Protein AF-A0A183FX60-F1 (afdb_monomer)

Solvent-accessible surface area (backbone atoms only — not comparable to full-atom values): 11443 Å² total; per-residue (Å²): 132,66,69,71,58,56,60,60,53,58,77,73,68,86,51,56,78,58,48,66,70,43,47,68,58,36,64,64,38,59,78,45,92,48,64,68,57,23,55,54,31,52,56,38,50,57,51,37,50,73,70,35,37,77,66,49,56,82,42,45,62,62,52,53,53,50,50,53,56,47,42,76,79,54,50,67,75,55,69,74,39,46,72,62,58,56,54,49,50,71,80,43,55,76,69,46,30,51,54,52,36,49,48,50,23,56,42,21,62,75,50,37,77,79,48,60,88,50,52,78,72,45,52,70,40,43,71,30,75,90,39,21,65,47,47,50,49,25,52,51,25,23,42,75,70,72,44,31,74,79,49,56,86,47,51,64,59,52,52,55,40,68,74,37,78,81,37,62,91,45,41,72,60,51,50,52,54,52,50,54,32,51,50,51,54,53,50,51,49,55,50,53,56,51,51,55,52,56,68,72,72,112

InterPro domains:
  IPR016024 Armadillo-type fold [SSF48371] (18-127)
  IPR039888 Protein melted-like [PTHR21630] (8-175)

Secondary structure (DSSP, 8-state):
--HHHHHHHHTT---HHHHHHHHHHHHHHTT-S-HHHHHHHHHHHHHHHHHHHHHHHTTHHHHHHHHHHHHHH--HHHHHTHHHHHHHHHH--HHHHHHHHHHHHHHHHH-GGGTGGGGGGGHHHHTSTTTHHHHHHHHHHHHHTT-GGGGGGGHHHHHHHHTSGGGGGGHHHHHHHHHHHHHHHHHHHHHHHHHHHHHH--

pLDDT: mean 82.25, std 13.31, range [44.94, 95.19]

Organism: Heligmosomoides polygyrus (NCBI:txid6339)

Mean predicted aligned error: 9.46 Å

Nearest PDB structures (foldseek):
  5mu7-assembly1_A  TM=3.824E-01  e=7.714E-02  Thermochaetoides thermophila DSM 1495
  8r2d-assembly1_D  TM=5.139E-01  e=1.744E+00  Homo sapiens
  5me3-assembly2_B  TM=3.861E-01  e=1.087E+00  Eremothecium gossypii ATCC 10895
  6zz6-assembly1_D  TM=3.818E-01  e=1.377E+00  Saccharomyces cerevisiae S288C

Sequence (202 aa):
LPLRHITTFLQHYAKRSVMTLTLPVAMKAVGSSNQELVRNTTSYISLAAIHNGKALSHYALQIISYIINVYADNREPFHAHIPQLLSVLRDADCSEKLSLLQLASMIANEKPDLLTPYLAQFDQYLLSPSTCTAVLNIYMSLISQGRAHALAPFHSTLSKACQQPAFNGNLATIYKVGCSVALLFKTASLWLWNIDLDLVSS

Foldseek 3Di:
DDPVVLLVVLVPDLDQVVCLVCVVVLLVQCPDPDPSSVVSSVVSLVSCCVRPVVSSVVCLLSVLVSVLVVCVVPVVVCLVCVVVLLVCLVVDDLSNVLSSLQVLLVCLLPPVVSCLVVLVVCLVQCLDLSRVQSNLSSLVSNLVVVNLCSCLVCLVSLVVLCVDPSCVVCVVSSVVSNVSNVVVVVVVVVVVVVVVVVVVVD

Structure (mmCIF, N/CA/C/O backbone):
data_AF-A0A183FX60-F1
#
_entry.id   AF-A0A183FX60-F1
#
loop_
_atom_site.group_PDB
_atom_site.id
_atom_site.type_symbol
_atom_site.label_atom_id
_atom_site.label_alt_id
_atom_site.label_comp_id
_atom_site.label_asym_id
_atom_site.label_entity_id
_atom_site.label_seq_id
_atom_site.pdbx_PDB_ins_code
_atom_site.Cartn_x
_atom_site.Cartn_y
_atom_site.Cartn_z
_atom_site.occupancy
_atom_site.B_iso_or_equiv
_atom_site.auth_seq_id
_atom_site.auth_comp_id
_atom_site.auth_asym_id
_atom_site.auth_atom_id
_atom_site.pdbx_PDB_model_num
ATOM 1 N N . LEU A 1 1 ? 16.412 15.188 -28.487 1.00 46.22 1 LEU A N 1
ATOM 2 C CA . LEU A 1 1 ? 16.302 13.891 -29.202 1.00 46.22 1 LEU A CA 1
ATOM 3 C C . LEU A 1 1 ? 14.821 13.600 -29.430 1.00 46.22 1 LEU A C 1
ATOM 5 O O . LEU A 1 1 ? 14.073 13.767 -28.471 1.00 46.22 1 LEU A O 1
ATOM 9 N N . PRO A 1 2 ? 14.352 13.277 -30.647 1.00 51.16 2 PRO A N 1
ATOM 10 C CA . PRO A 1 2 ? 12.943 13.438 -30.987 1.00 51.16 2 PRO A CA 1
ATOM 11 C C . PRO A 1 2 ? 12.126 12.290 -30.398 1.00 51.16 2 PRO A C 1
ATOM 13 O O . PRO A 1 2 ? 12.411 11.124 -30.666 1.00 51.16 2 PRO A O 1
ATOM 16 N N . LEU A 1 3 ? 11.088 12.628 -29.633 1.00 51.56 3 LEU A N 1
ATOM 17 C CA . LEU A 1 3 ? 10.163 11.697 -28.975 1.00 51.56 3 LEU A CA 1
ATOM 18 C C . LEU A 1 3 ? 9.615 10.604 -29.914 1.00 51.56 3 LEU A C 1
ATOM 20 O O . LEU A 1 3 ? 9.397 9.488 -29.462 1.00 51.56 3 LEU A O 1
ATOM 24 N N . ARG A 1 4 ? 9.500 10.881 -31.224 1.00 47.50 4 ARG A N 1
ATOM 25 C CA . ARG A 1 4 ? 9.067 9.920 -32.262 1.00 47.50 4 ARG A CA 1
ATOM 26 C C . ARG A 1 4 ? 9.980 8.700 -32.419 1.00 47.50 4 ARG A C 1
ATOM 28 O O . ARG A 1 4 ? 9.493 7.627 -32.773 1.00 47.50 4 ARG A O 1
ATOM 35 N N . HIS A 1 5 ? 11.280 8.837 -32.156 1.00 51.28 5 HIS A N 1
ATOM 36 C CA . HIS A 1 5 ? 12.192 7.692 -32.198 1.00 51.28 5 HIS A CA 1
ATOM 37 C C . HIS A 1 5 ? 12.024 6.789 -30.977 1.00 51.28 5 HIS A C 1
ATOM 39 O O . HIS A 1 5 ? 12.211 5.590 -31.099 1.00 51.28 5 HIS A O 1
ATOM 45 N N . ILE A 1 6 ? 11.622 7.326 -29.819 1.00 55.06 6 ILE A N 1
ATOM 46 C CA . ILE A 1 6 ? 11.395 6.524 -28.607 1.00 55.06 6 ILE A CA 1
ATOM 47 C C . ILE A 1 6 ? 10.148 5.654 -28.795 1.00 55.06 6 ILE A C 1
ATOM 49 O O . ILE A 1 6 ? 10.174 4.465 -28.501 1.00 55.06 6 ILE A O 1
ATOM 53 N N . THR A 1 7 ? 9.081 6.208 -29.369 1.00 51.59 7 THR A N 1
ATOM 54 C CA . THR A 1 7 ? 7.826 5.491 -29.624 1.00 51.59 7 THR A CA 1
ATOM 55 C C . THR A 1 7 ? 7.994 4.310 -30.579 1.00 51.59 7 THR A C 1
ATOM 57 O O . THR A 1 7 ? 7.499 3.219 -30.309 1.00 51.59 7 THR A O 1
ATOM 60 N N . THR A 1 8 ? 8.742 4.510 -31.667 1.00 53.94 8 THR A N 1
ATOM 61 C CA . THR A 1 8 ? 9.063 3.453 -32.642 1.00 53.94 8 THR A CA 1
ATOM 62 C C . THR A 1 8 ? 10.098 2.464 -32.110 1.00 53.94 8 THR A C 1
ATOM 64 O O . THR A 1 8 ? 10.006 1.271 -32.398 1.00 53.94 8 THR A O 1
ATOM 67 N N . PHE A 1 9 ? 11.036 2.922 -31.275 1.00 55.56 9 PHE A N 1
ATOM 68 C CA . PHE A 1 9 ? 11.999 2.058 -30.598 1.00 55.56 9 PHE A CA 1
ATOM 69 C C . PHE A 1 9 ? 11.297 1.056 -29.671 1.00 55.56 9 PHE A C 1
ATOM 71 O O . PHE A 1 9 ? 11.573 -0.135 -29.746 1.00 55.56 9 PHE A O 1
ATOM 78 N N . LEU A 1 10 ? 10.344 1.489 -28.839 1.00 54.19 10 LEU A N 1
ATOM 79 C CA . LEU A 1 10 ? 9.684 0.615 -27.853 1.00 54.19 10 LEU A CA 1
ATOM 80 C C . LEU A 1 10 ? 8.833 -0.510 -28.480 1.00 54.19 10 LEU A C 1
ATOM 82 O O . LEU A 1 10 ? 8.642 -1.544 -27.846 1.00 54.19 10 LEU A O 1
ATOM 86 N N . GLN A 1 11 ? 8.372 -0.353 -29.726 1.00 53.88 11 GLN A N 1
ATOM 87 C CA . GLN A 1 11 ? 7.536 -1.344 -30.420 1.00 53.88 11 GLN A CA 1
ATOM 88 C C . GLN A 1 11 ? 8.308 -2.572 -30.946 1.00 53.88 11 GLN A C 1
ATOM 90 O O . GLN A 1 11 ? 7.677 -3.565 -31.293 1.00 53.88 11 GLN A O 1
ATOM 95 N N . HIS A 1 12 ? 9.648 -2.541 -30.997 1.00 54.12 12 HIS A N 1
ATOM 96 C CA . HIS A 1 12 ? 10.457 -3.559 -31.694 1.00 54.12 12 HIS A CA 1
ATOM 97 C C . HIS A 1 12 ? 11.370 -4.430 -30.806 1.00 54.12 12 HIS A C 1
ATOM 99 O O . HIS A 1 12 ? 12.179 -5.192 -31.337 1.00 54.12 12 HIS A O 1
ATOM 105 N N . TYR A 1 13 ? 11.267 -4.390 -29.470 1.00 56.00 13 TYR A N 1
ATOM 106 C CA . TYR A 1 13 ? 12.224 -5.109 -28.611 1.00 56.00 13 TYR A CA 1
ATOM 107 C C . TYR A 1 13 ? 11.607 -6.168 -27.701 1.00 56.00 13 TYR A C 1
ATOM 109 O O . TYR A 1 13 ? 11.159 -5.870 -26.603 1.00 56.00 13 TYR A O 1
ATOM 117 N N . ALA A 1 14 ? 11.753 -7.433 -28.109 1.00 59.94 14 ALA A N 1
ATOM 118 C CA . ALA A 1 14 ? 11.684 -8.609 -27.231 1.00 59.94 14 ALA A CA 1
ATOM 119 C C . ALA A 1 14 ? 13.065 -9.008 -26.650 1.00 59.94 14 ALA A C 1
ATOM 121 O O . ALA A 1 14 ? 13.173 -9.921 -25.831 1.00 59.94 14 ALA A O 1
ATOM 122 N N . LYS A 1 15 ? 14.161 -8.345 -27.066 1.00 69.62 15 LYS A N 1
ATOM 123 C CA . LYS A 1 15 ? 15.525 -8.716 -26.653 1.00 69.62 15 LYS A CA 1
ATOM 124 C C . LYS A 1 15 ? 15.869 -8.145 -25.273 1.00 69.62 15 LYS A C 1
ATOM 126 O O . LYS A 1 15 ? 16.014 -6.933 -25.107 1.00 69.62 15 LYS A O 1
ATOM 131 N N . ARG A 1 16 ? 16.100 -9.038 -24.304 1.00 71.81 16 ARG A N 1
ATOM 132 C CA . ARG A 1 16 ? 16.392 -8.720 -22.892 1.00 71.81 16 ARG A CA 1
ATOM 133 C C . ARG A 1 16 ? 17.499 -7.674 -22.694 1.00 71.81 16 ARG A C 1
ATOM 135 O O . ARG A 1 16 ? 17.339 -6.774 -21.879 1.00 71.81 16 ARG A O 1
ATOM 142 N N . SER A 1 17 ? 18.594 -7.761 -23.454 1.00 73.00 17 SER A N 1
ATOM 143 C CA . SER A 1 17 ? 19.731 -6.832 -23.345 1.00 73.00 17 SER A CA 1
ATOM 144 C C . SER A 1 17 ? 19.362 -5.388 -23.683 1.00 73.00 17 SER A C 1
ATOM 146 O O . SER A 1 17 ? 19.884 -4.460 -23.075 1.00 73.00 17 SER A O 1
ATOM 148 N N . VAL A 1 18 ? 18.452 -5.198 -24.642 1.00 76.12 18 VAL A N 1
ATOM 149 C CA . VAL A 1 18 ? 17.981 -3.865 -25.024 1.00 76.12 18 VAL A CA 1
ATOM 150 C C . VAL A 1 18 ? 17.022 -3.336 -23.970 1.00 76.12 18 VAL A C 1
ATOM 152 O O . VAL A 1 18 ? 17.140 -2.181 -23.577 1.00 76.12 18 VAL A O 1
ATOM 155 N N . MET A 1 19 ? 16.156 -4.202 -23.429 1.00 80.56 19 MET A N 1
ATOM 156 C CA . MET A 1 19 ? 15.224 -3.799 -22.378 1.00 80.56 19 MET A CA 1
ATOM 157 C C . MET A 1 19 ? 15.910 -3.224 -21.144 1.00 80.56 19 MET A C 1
ATOM 159 O O . MET A 1 19 ? 15.454 -2.221 -20.604 1.00 80.56 19 MET A O 1
ATOM 163 N N . THR A 1 20 ? 17.030 -3.810 -20.724 1.00 78.81 20 THR A N 1
ATOM 164 C CA . THR A 1 20 ? 17.803 -3.298 -19.586 1.00 78.81 20 THR A CA 1
ATOM 165 C C . THR A 1 20 ? 18.266 -1.850 -19.793 1.00 78.81 20 THR A C 1
ATOM 167 O O . THR A 1 20 ? 18.289 -1.080 -18.839 1.00 78.81 20 THR A O 1
ATOM 170 N N . LEU A 1 21 ? 18.595 -1.453 -21.027 1.00 79.81 21 LEU A N 1
ATOM 171 C CA . LEU A 1 21 ? 19.061 -0.095 -21.333 1.00 79.81 21 LEU A CA 1
ATOM 172 C C . LEU A 1 21 ? 17.916 0.916 -21.429 1.00 79.81 21 LEU A C 1
ATOM 174 O O . LEU A 1 21 ? 18.110 2.098 -21.147 1.00 79.81 21 LEU A O 1
ATOM 178 N N . THR A 1 22 ? 16.725 0.473 -21.830 1.00 82.75 22 THR A N 1
ATOM 179 C CA . THR A 1 22 ? 15.603 1.372 -22.130 1.00 82.75 22 THR A CA 1
ATOM 180 C C . THR A 1 22 ? 14.549 1.456 -21.041 1.00 82.75 22 THR A C 1
ATOM 182 O O . THR A 1 22 ? 13.821 2.446 -20.995 1.00 82.75 22 THR A O 1
ATOM 185 N N . LEU A 1 23 ? 14.521 0.506 -20.103 1.00 85.69 23 LEU A N 1
ATOM 186 C CA . LEU A 1 23 ? 13.701 0.573 -18.891 1.00 85.69 23 LEU A CA 1
ATOM 187 C C . LEU A 1 23 ? 13.863 1.882 -18.095 1.00 85.69 23 LEU A C 1
ATOM 189 O O . LEU A 1 23 ? 12.839 2.482 -17.782 1.00 85.69 23 LEU A O 1
ATOM 193 N N . PRO A 1 24 ? 15.076 2.409 -17.826 1.00 84.12 24 PRO A N 1
ATOM 194 C CA . PRO A 1 24 ? 15.211 3.680 -17.110 1.00 84.12 24 PRO A CA 1
ATOM 195 C C . PRO A 1 24 ? 14.525 4.856 -17.822 1.00 84.12 24 PRO A C 1
ATOM 197 O O . PRO A 1 24 ? 13.981 5.748 -17.173 1.00 84.12 24 PRO A O 1
ATOM 200 N N . VAL A 1 25 ? 14.562 4.876 -19.160 1.00 84.75 25 VAL A N 1
ATOM 201 C CA . VAL A 1 25 ? 13.935 5.931 -19.971 1.00 84.75 25 VAL A CA 1
ATOM 202 C C . VAL A 1 25 ? 12.420 5.766 -19.971 1.00 84.75 25 VAL A C 1
ATOM 204 O O . VAL A 1 25 ? 11.706 6.745 -19.764 1.00 84.75 25 VAL A O 1
ATOM 207 N N . ALA A 1 26 ? 11.940 4.531 -20.138 1.00 85.31 26 ALA A N 1
ATOM 208 C CA . ALA A 1 26 ? 10.526 4.201 -20.036 1.00 85.31 26 ALA A CA 1
ATOM 209 C C . ALA A 1 26 ? 9.970 4.627 -18.668 1.00 85.31 26 ALA A C 1
ATOM 211 O O . ALA A 1 26 ? 9.016 5.390 -18.612 1.00 85.31 26 ALA A O 1
ATOM 212 N N . MET A 1 27 ? 10.623 4.263 -17.563 1.00 87.75 27 MET A N 1
ATOM 213 C CA . MET A 1 27 ? 10.157 4.618 -16.217 1.00 87.75 27 MET A CA 1
ATOM 214 C C . MET A 1 27 ? 10.077 6.132 -15.973 1.00 87.75 27 MET A C 1
ATOM 216 O O . MET A 1 27 ? 9.151 6.587 -15.309 1.00 87.75 27 MET A O 1
ATOM 220 N N . LYS A 1 28 ? 10.966 6.936 -16.572 1.00 84.19 28 LYS A N 1
ATOM 221 C CA . LYS A 1 28 ? 10.861 8.409 -16.535 1.00 84.19 28 LYS A CA 1
ATOM 222 C C . LYS A 1 28 ? 9.688 8.951 -17.357 1.00 84.19 28 LYS A C 1
ATOM 224 O O . LYS A 1 28 ? 9.147 10.002 -17.030 1.00 84.19 28 LYS A O 1
ATOM 229 N N . ALA A 1 29 ? 9.308 8.261 -18.430 1.00 84.31 29 ALA A N 1
ATOM 230 C CA . ALA A 1 29 ? 8.243 8.681 -19.335 1.00 84.31 29 ALA A CA 1
ATOM 231 C C . ALA A 1 29 ? 6.829 8.367 -18.810 1.00 84.31 29 ALA A C 1
ATOM 233 O O . ALA A 1 29 ? 5.868 8.980 -19.270 1.00 84.31 29 ALA A O 1
ATOM 234 N N . VAL A 1 30 ? 6.701 7.467 -17.827 1.00 81.88 30 VAL A N 1
ATOM 235 C CA . VAL A 1 30 ? 5.423 7.065 -17.209 1.00 81.88 30 VAL A CA 1
ATOM 236 C C . VAL A 1 30 ? 4.664 8.248 -16.582 1.00 81.88 30 VAL A C 1
ATOM 238 O O . VAL A 1 30 ? 3.440 8.271 -16.616 1.00 81.88 30 VAL A O 1
ATOM 241 N N . GLY A 1 31 ? 5.374 9.259 -16.069 1.00 75.81 31 GLY A N 1
ATOM 242 C CA . GLY A 1 31 ? 4.786 10.485 -15.509 1.00 75.81 31 GLY A CA 1
ATOM 243 C C . GLY A 1 31 ? 4.686 11.661 -16.489 1.00 75.81 31 GLY A C 1
ATOM 244 O O . GLY A 1 31 ? 4.554 12.804 -16.057 1.00 75.81 31 GLY A O 1
ATOM 245 N N . SER A 1 32 ? 4.833 11.430 -17.797 1.00 80.50 32 SER A N 1
ATOM 246 C CA . SER A 1 32 ? 4.766 12.501 -18.796 1.00 80.50 32 SER A CA 1
ATOM 247 C C . SER A 1 32 ? 3.333 13.006 -18.994 1.00 80.50 32 SER A C 1
ATOM 249 O O . SER A 1 32 ? 2.383 12.233 -18.958 1.00 80.50 32 SER A O 1
ATOM 251 N N . SER A 1 33 ? 3.171 14.294 -19.310 1.00 79.44 33 SER A N 1
ATOM 252 C CA . SER A 1 33 ? 1.879 14.854 -19.736 1.00 79.44 33 SER A CA 1
ATOM 253 C C . SER A 1 33 ? 1.437 14.375 -21.128 1.00 79.44 33 SER A C 1
ATOM 255 O O . SER A 1 33 ? 0.288 14.581 -21.521 1.00 79.44 33 SER A O 1
ATOM 257 N N . ASN A 1 34 ? 2.327 13.732 -21.892 1.00 84.69 34 ASN A N 1
ATOM 258 C CA . ASN A 1 34 ? 2.009 13.200 -23.211 1.00 84.69 34 ASN A CA 1
ATOM 259 C C . ASN A 1 34 ? 1.345 11.816 -23.106 1.00 84.69 34 ASN A C 1
ATOM 261 O O . ASN A 1 34 ? 2.016 10.805 -22.902 1.00 84.69 34 ASN A O 1
ATOM 265 N N . GLN A 1 35 ? 0.030 11.775 -23.327 1.00 82.38 35 GLN A N 1
ATOM 266 C CA . GLN A 1 35 ? -0.793 10.563 -23.233 1.00 82.38 35 GLN A CA 1
ATOM 267 C C . GLN A 1 35 ? -0.368 9.444 -24.196 1.00 82.38 35 GLN A C 1
ATOM 269 O O . GLN A 1 35 ? -0.394 8.268 -23.832 1.00 82.38 35 GLN A O 1
ATOM 274 N N . GLU A 1 36 ? 0.072 9.777 -25.414 1.00 81.75 36 GLU A N 1
ATOM 275 C CA . GLU A 1 36 ? 0.560 8.775 -26.367 1.00 81.75 36 GLU A CA 1
ATOM 276 C C . GLU A 1 36 ? 1.876 8.157 -25.880 1.00 81.75 36 GLU A C 1
ATOM 278 O O . GLU A 1 36 ? 2.062 6.939 -25.941 1.00 81.75 36 GLU A O 1
ATOM 283 N N . LEU A 1 37 ? 2.783 8.982 -25.352 1.00 83.62 37 LEU A N 1
ATOM 284 C CA . LEU A 1 37 ? 4.034 8.505 -24.772 1.00 83.62 37 LEU A CA 1
ATOM 285 C C . LEU A 1 37 ? 3.771 7.611 -23.558 1.00 83.62 37 LEU A C 1
ATOM 287 O O . LEU A 1 37 ? 4.360 6.533 -23.479 1.00 83.62 37 LEU A O 1
ATOM 291 N N . VAL A 1 38 ? 2.874 8.019 -22.658 1.00 85.06 38 VAL A N 1
ATOM 292 C CA . VAL A 1 38 ? 2.475 7.219 -21.492 1.00 85.06 38 VAL A CA 1
ATOM 293 C C . VAL A 1 38 ? 1.904 5.878 -21.946 1.00 85.06 38 VAL A C 1
ATOM 295 O O . VAL A 1 38 ? 2.403 4.847 -21.511 1.00 85.06 38 VAL A O 1
ATOM 298 N N . ARG A 1 39 ? 0.958 5.855 -22.895 1.00 84.50 39 ARG A N 1
ATOM 299 C CA . ARG A 1 39 ? 0.353 4.613 -23.414 1.00 84.50 39 ARG A CA 1
ATOM 300 C C . ARG A 1 39 ? 1.377 3.648 -24.020 1.00 84.50 39 ARG A C 1
ATOM 302 O O . ARG A 1 39 ? 1.317 2.439 -23.795 1.00 84.50 39 ARG A O 1
ATOM 309 N N . ASN A 1 40 ? 2.317 4.163 -24.808 1.00 85.25 40 ASN A N 1
ATOM 310 C CA . ASN A 1 40 ? 3.357 3.331 -25.418 1.00 85.25 40 ASN A CA 1
ATOM 311 C C . ASN A 1 40 ? 4.362 2.831 -24.373 1.00 85.25 40 ASN A C 1
ATOM 313 O O . ASN A 1 40 ? 4.822 1.693 -24.436 1.00 85.25 40 ASN A O 1
ATOM 317 N N . THR A 1 41 ? 4.653 3.661 -23.376 1.00 87.62 41 THR A N 1
ATOM 318 C CA . THR A 1 41 ? 5.527 3.321 -22.253 1.00 87.62 41 THR A CA 1
ATOM 319 C C . THR A 1 41 ? 4.906 2.254 -21.356 1.00 87.62 41 THR A C 1
ATOM 321 O O . THR A 1 41 ? 5.585 1.291 -21.012 1.00 87.62 41 THR A O 1
ATOM 324 N N . THR A 1 42 ? 3.623 2.365 -21.009 1.00 87.69 42 THR A N 1
ATOM 325 C CA . THR A 1 42 ? 2.925 1.358 -20.196 1.00 87.69 42 THR A CA 1
ATOM 326 C C . THR A 1 42 ? 2.837 0.025 -20.932 1.00 87.69 42 THR A C 1
ATOM 328 O O . THR A 1 42 ? 3.161 -1.004 -20.346 1.00 87.69 42 THR A O 1
ATOM 331 N N . SER A 1 43 ? 2.542 0.039 -22.238 1.00 87.62 43 SER A N 1
ATOM 332 C CA . SER A 1 43 ? 2.567 -1.165 -23.089 1.00 87.62 43 SER A CA 1
ATOM 333 C C . SER A 1 43 ? 3.945 -1.836 -23.092 1.00 87.62 43 SER A C 1
ATOM 335 O O . SER A 1 43 ? 4.066 -3.057 -22.985 1.00 87.62 43 SER A O 1
ATOM 337 N N . TYR A 1 44 ? 5.006 -1.031 -23.166 1.00 87.62 44 TYR A N 1
ATOM 338 C CA . TYR A 1 44 ? 6.375 -1.521 -23.106 1.00 87.62 44 TYR A CA 1
ATOM 339 C C . TYR A 1 44 ? 6.747 -2.095 -21.733 1.00 87.62 44 TYR A C 1
ATOM 341 O O . TYR A 1 44 ? 7.399 -3.135 -21.657 1.00 87.62 44 TYR A O 1
ATOM 349 N N . ILE A 1 45 ? 6.316 -1.455 -20.645 1.00 89.12 45 ILE A N 1
ATOM 350 C CA . ILE A 1 45 ? 6.512 -1.960 -19.281 1.00 89.12 45 ILE A CA 1
ATOM 351 C C . ILE A 1 45 ? 5.810 -3.308 -19.104 1.00 89.12 45 ILE A C 1
ATOM 353 O O . ILE A 1 45 ? 6.414 -4.231 -18.559 1.00 89.12 45 ILE A O 1
ATOM 357 N N . SER A 1 46 ? 4.588 -3.465 -19.622 1.00 89.00 46 SER A N 1
ATOM 358 C CA . SER A 1 46 ? 3.884 -4.752 -19.628 1.00 89.00 46 SER A CA 1
ATOM 359 C C . SER A 1 46 ? 4.681 -5.833 -20.367 1.00 89.00 46 SER A C 1
ATOM 361 O O . SER A 1 46 ? 4.808 -6.950 -19.870 1.00 89.00 46 SER A O 1
ATOM 363 N N . LEU A 1 47 ? 5.296 -5.504 -21.507 1.00 88.06 47 LEU A N 1
ATOM 364 C CA . LEU A 1 47 ? 6.168 -6.433 -22.234 1.00 88.06 47 LEU A CA 1
ATOM 365 C C . LEU A 1 47 ? 7.455 -6.758 -21.451 1.00 88.06 47 LEU A C 1
ATOM 367 O O . LEU A 1 47 ? 7.897 -7.911 -21.408 1.00 88.06 47 LEU A O 1
ATOM 371 N N . ALA A 1 48 ? 8.052 -5.760 -20.796 1.00 87.81 48 ALA A N 1
ATOM 372 C CA . ALA A 1 48 ? 9.235 -5.939 -19.961 1.00 87.81 48 ALA A CA 1
ATOM 373 C C . ALA A 1 48 ? 8.950 -6.816 -18.735 1.00 87.81 48 ALA A C 1
ATOM 375 O O . ALA A 1 48 ? 9.813 -7.606 -18.354 1.00 87.81 48 ALA A O 1
ATOM 376 N N . ALA A 1 49 ? 7.746 -6.745 -18.162 1.00 89.12 49 ALA A N 1
ATOM 377 C CA . ALA A 1 49 ? 7.325 -7.616 -17.067 1.00 89.12 49 ALA A CA 1
ATOM 378 C C . ALA A 1 49 ? 7.365 -9.101 -17.470 1.00 89.12 49 ALA A C 1
ATOM 380 O O . ALA A 1 49 ? 7.789 -9.939 -16.677 1.00 89.12 49 ALA A O 1
ATOM 381 N N . ILE A 1 50 ? 7.017 -9.413 -18.724 1.00 87.12 50 ILE A N 1
ATOM 382 C CA . ILE A 1 50 ? 7.008 -10.781 -19.265 1.00 87.12 50 ILE A CA 1
ATOM 383 C C . ILE A 1 50 ? 8.432 -11.273 -19.571 1.00 87.12 50 ILE A C 1
ATOM 385 O O . ILE A 1 50 ? 8.816 -12.373 -19.180 1.00 87.12 50 ILE A O 1
ATOM 389 N N . HIS A 1 51 ? 9.247 -10.473 -20.265 1.00 86.56 51 HIS A N 1
ATOM 390 C CA . HIS A 1 51 ? 10.541 -10.942 -20.791 1.00 86.56 51 HIS A CA 1
ATOM 391 C C . HIS A 1 51 ? 11.753 -10.634 -19.894 1.00 86.56 51 HIS A C 1
ATOM 393 O O . HIS A 1 51 ? 12.799 -11.298 -19.990 1.00 86.56 51 HIS A O 1
ATOM 399 N N . ASN A 1 52 ? 11.642 -9.625 -19.026 1.00 86.75 52 ASN A N 1
ATOM 400 C CA . ASN A 1 52 ? 12.727 -9.127 -18.182 1.00 86.75 52 ASN A CA 1
ATOM 401 C C . ASN A 1 52 ? 12.236 -8.603 -16.816 1.00 86.75 52 ASN A C 1
ATOM 403 O O . ASN A 1 52 ? 12.705 -7.569 -16.336 1.00 86.75 52 ASN A O 1
ATOM 407 N N . GLY A 1 53 ? 11.326 -9.339 -16.167 1.00 85.75 53 GLY A N 1
ATOM 408 C CA . GLY A 1 53 ? 10.758 -8.960 -14.867 1.00 85.75 53 GLY A CA 1
ATOM 409 C C . GLY A 1 53 ? 11.808 -8.665 -13.786 1.00 85.75 53 GLY A C 1
ATOM 410 O O . GLY A 1 53 ? 11.627 -7.747 -12.996 1.00 85.75 53 GLY A O 1
ATOM 411 N N . LYS A 1 54 ? 12.964 -9.348 -13.812 1.00 88.62 54 LYS A N 1
ATOM 412 C CA . LYS A 1 54 ? 14.085 -9.071 -12.894 1.00 88.62 54 LYS A CA 1
ATOM 413 C C . LYS A 1 54 ? 14.676 -7.670 -13.072 1.00 88.62 54 LYS A C 1
ATOM 415 O O . LYS A 1 54 ? 15.073 -7.048 -12.099 1.00 88.62 54 LYS A O 1
ATOM 420 N N . ALA A 1 55 ? 14.793 -7.162 -14.298 1.00 88.69 55 ALA A N 1
ATOM 421 C CA . ALA A 1 55 ? 15.243 -5.784 -14.488 1.00 88.69 55 ALA A CA 1
ATOM 422 C C . ALA A 1 55 ? 14.153 -4.804 -14.040 1.00 88.69 55 ALA A C 1
ATOM 424 O O . ALA A 1 55 ? 14.459 -3.828 -13.359 1.00 88.69 55 ALA A O 1
ATOM 425 N N . LEU A 1 56 ? 12.890 -5.108 -14.357 1.00 89.31 56 LEU A N 1
ATOM 426 C CA . LEU A 1 56 ? 11.747 -4.279 -13.988 1.00 89.31 56 LEU A CA 1
ATOM 427 C C . LEU A 1 56 ? 11.554 -4.166 -12.467 1.00 89.31 56 LEU A C 1
ATOM 429 O O . LEU A 1 56 ? 11.180 -3.097 -11.995 1.00 89.31 56 LEU A O 1
ATOM 433 N N . SER A 1 57 ? 11.864 -5.210 -11.692 1.00 89.38 57 SER A N 1
ATOM 434 C CA . SER A 1 57 ? 11.699 -5.200 -10.231 1.00 89.38 57 SER A CA 1
ATOM 435 C C . SER A 1 57 ? 12.536 -4.125 -9.532 1.00 89.38 57 SER A C 1
ATOM 437 O O . SER A 1 57 ? 12.118 -3.612 -8.504 1.00 89.38 57 SER A O 1
ATOM 439 N N . HIS A 1 58 ? 13.657 -3.684 -10.116 1.00 91.25 58 HIS A N 1
ATOM 440 C CA . HIS A 1 58 ? 14.439 -2.551 -9.589 1.00 91.25 58 HIS A CA 1
ATOM 441 C C . HIS A 1 58 ? 13.662 -1.221 -9.616 1.00 91.25 58 HIS A C 1
ATOM 443 O O . HIS A 1 58 ? 14.068 -0.247 -8.986 1.00 91.25 58 HIS A O 1
ATOM 449 N N . TYR A 1 59 ? 12.553 -1.172 -10.355 1.00 91.62 59 TYR A N 1
ATOM 450 C CA . TYR A 1 59 ? 11.675 -0.017 -10.500 1.00 91.62 59 TYR A CA 1
ATOM 451 C C . TYR A 1 59 ? 10.324 -0.206 -9.799 1.00 91.62 59 TYR A C 1
ATOM 453 O O . TYR A 1 59 ? 9.433 0.622 -9.987 1.00 91.62 59 TYR A O 1
ATOM 461 N N . ALA A 1 60 ? 10.156 -1.250 -8.982 1.00 90.31 60 ALA A N 1
ATOM 462 C CA . ALA A 1 60 ? 8.891 -1.577 -8.324 1.00 90.31 60 ALA A CA 1
ATOM 463 C C . ALA A 1 60 ? 8.303 -0.399 -7.530 1.00 90.31 60 ALA A C 1
ATOM 465 O O . ALA A 1 60 ? 7.143 -0.052 -7.736 1.00 90.31 60 ALA A O 1
ATOM 466 N N . LEU A 1 61 ? 9.107 0.313 -6.733 1.00 89.81 61 LEU A N 1
ATOM 467 C CA . LEU A 1 61 ? 8.647 1.514 -6.019 1.00 89.81 61 LEU A CA 1
ATOM 468 C C . LEU A 1 61 ? 8.136 2.622 -6.947 1.00 89.81 61 LEU A C 1
ATOM 470 O O . LEU A 1 61 ? 7.121 3.250 -6.656 1.00 89.81 61 LEU A O 1
ATOM 474 N N . GLN A 1 62 ? 8.807 2.855 -8.078 1.00 90.44 62 GLN A N 1
ATOM 475 C CA . GLN A 1 62 ? 8.359 3.847 -9.061 1.00 90.44 62 GLN A CA 1
ATOM 476 C C . GLN A 1 62 ? 7.036 3.422 -9.709 1.00 90.44 62 GLN A C 1
ATOM 478 O O . GLN A 1 62 ? 6.164 4.259 -9.928 1.00 90.44 62 GLN A O 1
ATOM 483 N N . ILE A 1 63 ? 6.861 2.123 -9.965 1.00 90.69 63 ILE A N 1
ATOM 484 C CA . ILE A 1 63 ? 5.612 1.560 -10.489 1.00 90.69 63 ILE A CA 1
ATOM 485 C C . ILE A 1 63 ? 4.482 1.714 -9.464 1.00 90.69 63 ILE A C 1
ATOM 487 O O . ILE A 1 63 ? 3.408 2.188 -9.824 1.00 90.69 63 ILE A O 1
ATOM 491 N N . ILE A 1 64 ? 4.715 1.374 -8.193 1.00 90.75 64 ILE A N 1
ATOM 492 C 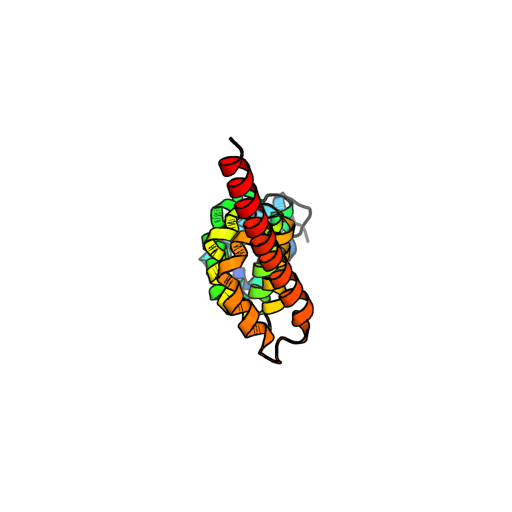CA . ILE A 1 64 ? 3.709 1.511 -7.127 1.00 90.75 64 ILE A CA 1
ATOM 493 C C . ILE A 1 64 ? 3.336 2.986 -6.927 1.00 90.75 64 ILE A C 1
ATOM 495 O O . ILE A 1 64 ? 2.157 3.309 -6.820 1.00 90.75 64 ILE A O 1
ATOM 499 N N . SER A 1 65 ? 4.313 3.896 -6.944 1.00 88.94 65 SER A N 1
ATOM 500 C CA . SER A 1 65 ? 4.054 5.338 -6.864 1.00 88.94 65 SER A CA 1
ATOM 501 C C . SER A 1 65 ? 3.221 5.840 -8.047 1.00 88.94 65 SER A C 1
ATOM 503 O O . SER A 1 65 ? 2.281 6.610 -7.854 1.00 88.94 65 SER A O 1
ATOM 505 N N . TYR A 1 66 ? 3.501 5.364 -9.262 1.00 88.38 66 TYR A N 1
ATOM 506 C CA . TYR A 1 66 ? 2.665 5.674 -10.419 1.00 88.38 66 TYR A CA 1
ATOM 507 C C . TYR A 1 66 ? 1.240 5.131 -10.265 1.00 88.38 66 TYR A C 1
ATOM 509 O O . TYR A 1 66 ? 0.286 5.858 -10.523 1.00 88.38 66 TYR A O 1
ATOM 517 N N . ILE A 1 67 ? 1.085 3.893 -9.790 1.00 88.88 67 ILE A N 1
ATOM 518 C CA . ILE A 1 67 ? -0.222 3.288 -9.503 1.00 88.88 67 ILE A CA 1
ATOM 519 C C . ILE A 1 67 ? -1.017 4.138 -8.503 1.00 88.88 67 ILE A C 1
ATOM 521 O O . ILE A 1 67 ? -2.198 4.388 -8.725 1.00 88.88 67 ILE A O 1
ATOM 525 N N . ILE A 1 68 ? -0.375 4.617 -7.435 1.00 89.56 68 ILE A N 1
ATOM 526 C CA . ILE A 1 68 ? -0.983 5.512 -6.439 1.00 89.56 68 ILE A CA 1
ATOM 527 C C . ILE A 1 68 ? -1.499 6.801 -7.090 1.00 89.56 68 ILE A C 1
ATOM 529 O O . ILE A 1 68 ? -2.605 7.234 -6.776 1.00 89.56 68 ILE A O 1
ATOM 533 N N . ASN A 1 69 ? -0.742 7.387 -8.020 1.00 87.31 69 ASN A N 1
ATOM 534 C CA . ASN A 1 69 ? -1.180 8.582 -8.745 1.00 87.31 69 ASN A CA 1
ATOM 535 C C . ASN A 1 69 ? -2.371 8.279 -9.664 1.00 87.31 69 ASN A C 1
ATO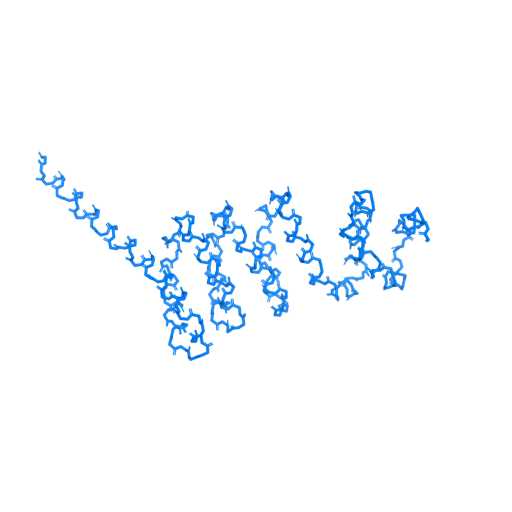M 537 O O . ASN A 1 69 ? -3.357 9.007 -9.643 1.00 87.31 69 ASN A O 1
ATOM 541 N N . VAL A 1 70 ? -2.322 7.176 -10.417 1.00 87.94 70 VAL A N 1
ATOM 542 C CA . VAL A 1 70 ? -3.413 6.773 -11.325 1.00 87.94 70 VAL A CA 1
ATOM 543 C C . VAL A 1 70 ? -4.685 6.398 -10.559 1.00 87.94 70 VAL A C 1
ATOM 545 O O . VAL A 1 70 ? -5.784 6.613 -11.064 1.00 87.94 70 VAL A O 1
ATOM 548 N N . TYR A 1 71 ? -4.567 5.896 -9.326 1.00 89.88 71 TYR A N 1
ATOM 549 C CA . TYR A 1 71 ? -5.719 5.643 -8.460 1.00 89.88 71 TYR A CA 1
ATOM 550 C C . TYR A 1 71 ? -6.543 6.914 -8.202 1.00 89.88 71 TYR A C 1
ATOM 552 O O . TYR A 1 71 ? -7.763 6.831 -8.068 1.00 89.88 71 TYR A O 1
ATOM 560 N N . ALA A 1 72 ? -5.915 8.094 -8.157 1.00 85.88 72 ALA A N 1
ATOM 561 C CA . ALA A 1 72 ? -6.644 9.351 -7.998 1.00 85.88 72 ALA A CA 1
ATOM 562 C C . ALA A 1 72 ? -7.568 9.642 -9.195 1.00 85.88 72 ALA A C 1
ATOM 564 O O . ALA A 1 72 ? -8.668 10.156 -8.984 1.00 85.88 72 ALA A O 1
ATOM 565 N N . ASP A 1 73 ? -7.148 9.250 -10.403 1.00 86.75 73 ASP A N 1
ATOM 566 C CA . ASP A 1 73 ? -7.849 9.511 -11.664 1.00 86.75 73 ASP A CA 1
ATOM 567 C C . ASP A 1 73 ? -8.886 8.433 -12.015 1.00 86.75 73 ASP A C 1
ATOM 569 O O . ASP A 1 73 ? -9.959 8.744 -12.530 1.00 86.75 73 ASP A O 1
ATOM 573 N N . ASN A 1 74 ? -8.588 7.155 -11.755 1.00 88.31 74 ASN A N 1
ATOM 574 C CA . ASN A 1 74 ? -9.502 6.046 -12.031 1.00 88.31 74 ASN A CA 1
ATOM 575 C C . ASN A 1 74 ? -9.387 4.938 -10.977 1.00 88.31 74 ASN A C 1
ATOM 577 O O . ASN A 1 74 ? -8.378 4.245 -10.896 1.00 88.31 74 ASN A O 1
ATOM 581 N N . ARG A 1 75 ? -10.452 4.724 -10.203 1.00 90.94 75 ARG A N 1
ATOM 582 C CA . ARG A 1 75 ? -10.443 3.857 -9.011 1.00 90.94 75 ARG A CA 1
ATOM 583 C C . ARG A 1 75 ? -10.960 2.442 -9.276 1.00 90.94 75 ARG A C 1
ATOM 585 O O . ARG A 1 75 ? -10.518 1.494 -8.626 1.00 90.94 75 ARG A O 1
ATOM 592 N N . GLU A 1 76 ? -11.864 2.282 -10.241 1.00 91.38 76 GLU A N 1
ATOM 593 C CA . GLU A 1 76 ? -12.608 1.035 -10.482 1.00 91.38 76 GLU A CA 1
ATOM 594 C C . GLU A 1 76 ? -11.714 -0.181 -10.784 1.00 91.38 76 GLU A C 1
ATOM 596 O O . GLU A 1 76 ? -11.947 -1.241 -10.190 1.00 91.38 76 GLU A O 1
ATOM 601 N N . PRO A 1 77 ? -10.652 -0.075 -11.614 1.00 88.94 77 PRO A N 1
ATOM 602 C CA . PRO A 1 77 ? -9.780 -1.213 -11.890 1.00 88.94 77 PRO A CA 1
ATOM 603 C C . PRO A 1 77 ? -9.085 -1.735 -10.632 1.00 88.94 77 PRO A C 1
ATOM 605 O O . PRO A 1 77 ? -8.889 -2.940 -10.488 1.00 88.94 77 PRO A O 1
ATOM 608 N N . PHE A 1 78 ? -8.743 -0.845 -9.700 1.00 90.81 78 PHE A N 1
ATOM 609 C CA . PHE A 1 78 ? -8.081 -1.204 -8.448 1.00 90.81 78 PHE A CA 1
ATOM 610 C C . PHE A 1 78 ? -9.055 -1.865 -7.475 1.00 90.81 78 PHE A C 1
ATOM 612 O O . PHE A 1 78 ? -8.718 -2.866 -6.845 1.00 90.81 78 PHE A O 1
ATOM 619 N N . HIS A 1 79 ? -10.286 -1.354 -7.403 1.00 92.69 79 HIS A N 1
ATOM 620 C CA . HIS A 1 79 ? -11.357 -1.928 -6.583 1.00 92.69 79 HIS A CA 1
ATOM 621 C C . HIS A 1 79 ? -11.719 -3.355 -7.008 1.00 92.69 79 HIS A C 1
ATOM 623 O O . HIS A 1 79 ? -12.002 -4.190 -6.153 1.00 92.69 79 HIS A O 1
ATOM 629 N N . ALA A 1 80 ? -11.660 -3.659 -8.305 1.00 92.31 80 ALA A N 1
ATOM 630 C CA . ALA A 1 80 ? -11.914 -5.003 -8.823 1.00 92.31 80 ALA A CA 1
ATOM 631 C C . ALA A 1 80 ? -10.796 -6.019 -8.504 1.00 92.31 80 ALA A C 1
ATOM 633 O O . ALA A 1 80 ? -11.044 -7.223 -8.525 1.00 92.31 80 ALA A O 1
ATOM 634 N N . HIS A 1 81 ? -9.579 -5.555 -8.191 1.00 91.25 81 HIS A N 1
ATOM 635 C CA . HIS A 1 81 ? -8.383 -6.398 -8.041 1.00 91.25 81 HIS A CA 1
ATOM 636 C C . HIS A 1 81 ? -7.719 -6.285 -6.656 1.00 91.25 81 HIS A C 1
ATOM 638 O O . HIS A 1 81 ? -6.517 -6.521 -6.505 1.00 91.25 81 HIS A O 1
ATOM 644 N N . ILE A 1 82 ? -8.496 -5.940 -5.622 1.00 91.00 82 ILE A N 1
ATOM 645 C CA . ILE A 1 82 ? -8.019 -5.859 -4.231 1.00 91.00 82 ILE A CA 1
ATOM 646 C C . ILE A 1 82 ? -7.301 -7.138 -3.766 1.00 91.00 82 ILE A C 1
ATOM 648 O O . ILE A 1 82 ? -6.212 -7.009 -3.205 1.00 91.00 82 ILE A O 1
ATOM 652 N N . PRO A 1 83 ? -7.816 -8.364 -4.003 1.00 90.88 83 PRO A N 1
ATOM 653 C CA . PRO A 1 83 ? -7.131 -9.578 -3.555 1.00 90.88 83 PRO A CA 1
ATOM 654 C C . PRO A 1 83 ? -5.713 -9.703 -4.119 1.00 90.88 83 PRO A C 1
ATOM 656 O O . PRO A 1 83 ? -4.780 -10.056 -3.400 1.00 90.88 83 PRO A O 1
ATOM 659 N N . GLN A 1 84 ? -5.540 -9.380 -5.402 1.00 90.69 84 GLN A N 1
ATOM 660 C CA . GLN A 1 84 ? -4.252 -9.411 -6.080 1.00 90.69 84 GLN A CA 1
ATOM 661 C C . GLN A 1 84 ? -3.323 -8.343 -5.501 1.00 90.69 84 GLN A C 1
ATOM 663 O O . GLN A 1 84 ? -2.174 -8.647 -5.195 1.00 90.69 84 GLN A O 1
ATOM 668 N N . LEU A 1 85 ? -3.822 -7.127 -5.265 1.00 88.88 85 LEU A N 1
ATOM 669 C CA . LEU A 1 85 ? -3.037 -6.054 -4.653 1.00 88.88 85 LEU A CA 1
ATOM 670 C C . LEU A 1 85 ? -2.533 -6.437 -3.252 1.00 88.88 85 LEU A C 1
ATOM 672 O O . LEU A 1 85 ? -1.362 -6.237 -2.933 1.00 88.88 85 LEU A O 1
ATOM 676 N N . LEU A 1 86 ? -3.399 -7.032 -2.429 1.00 90.31 86 LEU A N 1
ATOM 677 C CA . LEU A 1 86 ? -3.035 -7.494 -1.089 1.00 90.31 86 LEU A CA 1
ATOM 678 C C . LEU A 1 86 ? -2.093 -8.704 -1.122 1.00 90.31 86 LEU A C 1
ATOM 680 O O . LEU A 1 86 ? -1.269 -8.854 -0.225 1.00 90.31 86 LEU A O 1
ATOM 684 N N . SER A 1 87 ? -2.149 -9.540 -2.163 1.00 91.25 87 SER A N 1
ATOM 685 C CA . SER A 1 87 ? -1.190 -10.640 -2.321 1.00 91.25 87 SER A CA 1
ATOM 686 C C . SER A 1 87 ? 0.244 -10.129 -2.508 1.00 91.25 87 SER A C 1
ATOM 688 O O . SER A 1 87 ? 1.161 -10.661 -1.886 1.00 91.25 87 SER A O 1
ATOM 690 N N . VAL A 1 88 ? 0.425 -9.026 -3.249 1.00 89.81 88 VAL A N 1
ATOM 691 C CA . VAL A 1 88 ? 1.738 -8.385 -3.454 1.00 89.81 88 VAL A CA 1
ATOM 692 C C . VAL A 1 88 ? 2.319 -7.876 -2.132 1.00 89.81 88 VAL A C 1
ATOM 694 O O . VAL A 1 88 ? 3.525 -7.957 -1.913 1.00 89.81 88 VAL A O 1
ATOM 697 N N . LEU A 1 89 ? 1.471 -7.417 -1.204 1.00 91.38 89 LEU A N 1
ATOM 698 C CA . LEU A 1 89 ? 1.898 -6.923 0.109 1.00 91.38 89 LEU A CA 1
ATOM 699 C C . LEU A 1 89 ? 2.653 -7.981 0.934 1.00 91.38 89 LEU A C 1
ATOM 701 O O . LEU A 1 89 ? 3.472 -7.631 1.786 1.00 91.38 89 LEU A O 1
ATOM 705 N N . ARG A 1 90 ? 2.398 -9.277 0.719 1.00 87.94 90 ARG A N 1
ATOM 706 C CA . ARG A 1 90 ? 3.088 -10.362 1.434 1.00 87.94 90 ARG A CA 1
ATOM 707 C C . ARG A 1 90 ? 4.571 -10.418 1.072 1.00 87.94 90 ARG A C 1
ATOM 709 O O . ARG A 1 90 ? 5.418 -10.405 1.970 1.00 87.94 90 ARG A O 1
ATOM 716 N N . ASP A 1 91 ? 4.847 -10.417 -0.226 1.00 87.81 91 ASP A N 1
ATOM 717 C CA . ASP A 1 91 ? 6.169 -10.693 -0.794 1.00 87.81 91 ASP A CA 1
ATOM 718 C C . ASP A 1 91 ? 7.013 -9.425 -1.003 1.00 87.81 91 ASP A C 1
ATOM 720 O O . ASP A 1 91 ? 8.219 -9.509 -1.220 1.00 87.81 91 ASP A O 1
ATOM 724 N N . ALA A 1 92 ? 6.386 -8.252 -0.887 1.00 89.88 92 ALA A N 1
ATOM 725 C CA . ALA A 1 92 ? 7.013 -6.946 -1.032 1.00 89.88 92 ALA A CA 1
ATOM 726 C C . ALA A 1 92 ? 8.083 -6.642 0.037 1.00 89.88 92 ALA A C 1
ATOM 728 O O . ALA A 1 92 ? 8.015 -7.097 1.192 1.00 89.88 92 ALA A O 1
ATOM 729 N N . ASP A 1 93 ? 9.049 -5.802 -0.330 1.00 92.19 93 ASP A N 1
ATOM 730 C CA . ASP A 1 93 ? 10.023 -5.247 0.608 1.00 92.19 93 ASP A CA 1
ATOM 731 C C . ASP A 1 93 ? 9.388 -4.211 1.560 1.00 92.19 93 ASP A C 1
ATOM 733 O O . ASP A 1 93 ? 8.195 -3.909 1.497 1.00 92.19 93 ASP A O 1
ATOM 737 N N . CYS A 1 94 ? 10.165 -3.672 2.505 1.00 92.19 94 CYS A N 1
ATOM 738 C CA . CYS A 1 94 ? 9.627 -2.739 3.498 1.00 92.19 94 CYS A CA 1
ATOM 739 C C . CYS A 1 94 ? 9.077 -1.438 2.880 1.00 92.19 94 CYS A C 1
ATOM 741 O O . CYS A 1 94 ? 8.038 -0.944 3.321 1.00 92.19 94 CYS A O 1
ATOM 743 N N . SER A 1 95 ? 9.752 -0.875 1.880 1.00 93.38 95 SER A N 1
ATOM 744 C CA . SER A 1 95 ? 9.359 0.391 1.248 1.00 93.38 95 SER A CA 1
ATOM 745 C C . SER A 1 95 ? 8.132 0.199 0.356 1.00 93.38 95 SER A C 1
ATOM 747 O O . SER A 1 95 ? 7.215 1.027 0.332 1.00 93.38 95 SER A O 1
ATOM 749 N N . GLU A 1 96 ? 8.088 -0.926 -0.353 1.00 93.00 96 GLU A N 1
ATOM 750 C CA . GLU A 1 96 ? 6.969 -1.346 -1.187 1.00 93.00 96 GLU A CA 1
ATOM 751 C C . GLU A 1 96 ? 5.738 -1.610 -0.320 1.00 93.00 96 GLU A C 1
ATOM 753 O O . GLU A 1 96 ? 4.658 -1.102 -0.620 1.00 93.00 96 GLU A O 1
ATOM 758 N N . LYS A 1 97 ? 5.908 -2.305 0.814 1.00 94.25 97 LYS A N 1
ATOM 759 C CA . LYS A 1 97 ? 4.845 -2.529 1.803 1.00 94.25 97 LYS A CA 1
ATOM 760 C C . LYS A 1 97 ? 4.227 -1.227 2.281 1.00 94.25 97 LYS A C 1
ATOM 762 O O . LYS A 1 97 ? 3.007 -1.109 2.294 1.00 94.25 97 LYS A O 1
ATOM 767 N N . LEU A 1 98 ? 5.044 -0.241 2.641 1.00 95.06 98 LEU A N 1
ATOM 768 C CA . LEU A 1 98 ? 4.547 1.064 3.083 1.00 95.06 98 LEU A CA 1
ATOM 769 C C . LEU A 1 98 ? 3.725 1.767 1.999 1.00 95.06 98 LEU A C 1
ATOM 771 O O . LEU A 1 98 ? 2.649 2.288 2.289 1.00 95.06 98 LEU A O 1
ATOM 775 N N . SER A 1 99 ? 4.187 1.717 0.750 1.00 93.94 99 SER A N 1
ATOM 776 C CA . SER A 1 99 ? 3.480 2.315 -0.388 1.00 93.94 99 SER A CA 1
ATOM 777 C C . SER A 1 99 ? 2.152 1.596 -0.677 1.00 93.94 99 SER A C 1
ATOM 779 O O . SER A 1 99 ? 1.122 2.230 -0.901 1.00 93.94 99 SER A O 1
ATOM 781 N N . LEU A 1 100 ? 2.130 0.264 -0.602 1.00 94.31 100 LEU A N 1
ATOM 782 C CA . LEU A 1 100 ? 0.913 -0.538 -0.769 1.00 94.31 100 LEU A CA 1
ATOM 783 C C . LEU A 1 100 ? -0.087 -0.323 0.378 1.00 94.31 100 LEU A C 1
ATOM 785 O O . LEU A 1 100 ? -1.290 -0.235 0.137 1.00 94.31 100 LEU A O 1
ATOM 789 N N . LEU A 1 101 ? 0.389 -0.178 1.618 1.00 95.19 101 LEU A N 1
ATOM 790 C CA . LEU A 1 101 ? -0.455 0.165 2.768 1.00 95.19 101 LEU A CA 1
ATOM 791 C C . LEU A 1 101 ? -1.021 1.587 2.656 1.00 95.19 101 LEU A C 1
ATOM 793 O O . LEU A 1 101 ? -2.163 1.821 3.047 1.00 95.19 101 LEU A O 1
ATOM 797 N N . GLN A 1 102 ? -0.273 2.531 2.079 1.00 94.56 102 GLN A N 1
ATOM 798 C CA . GLN A 1 102 ? -0.800 3.856 1.749 1.00 94.56 102 GLN A CA 1
ATOM 799 C C . GLN A 1 102 ? -1.943 3.758 0.731 1.00 94.56 102 GLN A C 1
ATOM 801 O O . GLN A 1 102 ? -2.987 4.378 0.932 1.00 94.56 102 GLN A O 1
ATOM 806 N N . LEU A 1 103 ? -1.792 2.947 -0.320 1.00 93.69 103 LEU A N 1
ATOM 807 C CA . LEU A 1 103 ? -2.871 2.686 -1.276 1.00 93.69 103 LEU A CA 1
ATOM 808 C C . LEU A 1 103 ? -4.095 2.057 -0.596 1.00 93.69 103 LEU A C 1
ATOM 810 O O . LEU A 1 103 ? -5.214 2.518 -0.812 1.00 93.69 103 LEU A O 1
ATOM 814 N N . ALA A 1 104 ? -3.895 1.081 0.293 1.00 94.38 104 ALA A N 1
ATOM 815 C CA . ALA A 1 104 ? -4.977 0.519 1.101 1.00 94.38 104 ALA A CA 1
ATOM 816 C C . ALA A 1 104 ? -5.665 1.587 1.973 1.00 94.38 104 ALA A C 1
ATOM 818 O O . ALA A 1 104 ? -6.887 1.608 2.063 1.00 94.38 104 ALA A O 1
ATOM 819 N N . SER A 1 105 ? -4.924 2.532 2.553 1.00 94.56 105 SER A N 1
ATOM 820 C CA . SER A 1 105 ? -5.510 3.649 3.311 1.00 94.56 105 SER A CA 1
ATOM 821 C C . SER A 1 105 ? -6.386 4.556 2.433 1.00 94.56 105 SER A C 1
ATOM 823 O O . SER A 1 105 ? -7.498 4.920 2.819 1.00 94.56 105 SER A O 1
ATOM 825 N N . MET A 1 106 ? -5.956 4.852 1.202 1.00 94.31 106 MET A N 1
ATOM 826 C CA . MET A 1 106 ? -6.780 5.602 0.243 1.00 94.31 106 MET A CA 1
ATOM 827 C C . MET A 1 106 ? -8.058 4.844 -0.142 1.00 94.31 106 MET A C 1
ATOM 829 O O . MET A 1 106 ? -9.124 5.447 -0.246 1.00 94.31 106 MET A O 1
ATOM 833 N N . ILE A 1 107 ? -7.976 3.523 -0.308 1.00 94.12 107 ILE A N 1
ATOM 834 C CA . ILE A 1 107 ? -9.143 2.674 -0.585 1.00 94.12 107 ILE A CA 1
ATOM 835 C C . ILE A 1 107 ? -10.082 2.638 0.625 1.00 94.12 107 ILE A C 1
ATOM 837 O O . ILE A 1 107 ? -11.293 2.736 0.448 1.00 94.12 107 ILE A O 1
ATOM 841 N N . ALA A 1 108 ? -9.549 2.580 1.848 1.00 93.88 108 ALA A N 1
ATOM 842 C CA . ALA A 1 108 ? -10.340 2.636 3.076 1.00 93.88 108 ALA A CA 1
ATOM 843 C C . ALA A 1 108 ? -11.103 3.960 3.224 1.00 93.88 108 ALA A C 1
ATOM 845 O O . ALA A 1 108 ? -12.221 3.955 3.729 1.00 93.88 108 ALA A O 1
ATOM 846 N N . ASN A 1 109 ? -10.520 5.078 2.782 1.00 93.06 109 ASN A N 1
ATOM 847 C CA . ASN A 1 109 ? -11.201 6.375 2.776 1.00 93.06 109 ASN A CA 1
ATOM 848 C C . ASN A 1 109 ? -12.316 6.461 1.730 1.00 93.06 109 ASN A C 1
ATOM 850 O O . ASN A 1 109 ? -13.292 7.161 1.961 1.00 93.06 109 ASN A O 1
ATOM 854 N N . GLU A 1 110 ? -12.168 5.786 0.593 1.00 92.75 110 GLU A N 1
ATOM 855 C CA . GLU A 1 110 ? -13.115 5.899 -0.518 1.00 92.75 110 GLU A CA 1
ATOM 856 C C . GLU A 1 110 ? -14.242 4.862 -0.449 1.00 92.75 110 GLU A C 1
ATOM 858 O O . GLU A 1 110 ? -15.418 5.185 -0.590 1.00 92.75 110 GLU A O 1
ATOM 863 N N . LYS A 1 111 ? -13.881 3.587 -0.275 1.00 92.44 111 LYS A N 1
ATOM 864 C CA . LYS A 1 111 ? -14.809 2.456 -0.306 1.00 92.44 111 LYS A CA 1
ATOM 865 C C . LYS A 1 111 ? -14.387 1.404 0.726 1.00 92.44 111 LYS A C 1
ATOM 867 O O . LYS A 1 111 ? -13.872 0.342 0.360 1.00 92.44 111 LYS A O 1
ATOM 872 N N . PRO A 1 112 ? -14.601 1.686 2.026 1.00 91.81 112 PRO A N 1
ATOM 873 C CA . PRO A 1 112 ? -14.091 0.874 3.133 1.00 91.81 112 PRO A CA 1
ATOM 874 C C . PRO A 1 112 ? -14.571 -0.582 3.099 1.00 91.81 112 PRO A C 1
ATOM 876 O O . PRO A 1 112 ? -13.833 -1.478 3.507 1.00 91.81 112 PRO A O 1
ATOM 879 N N . ASP A 1 113 ? -15.766 -0.825 2.554 1.00 92.00 113 ASP A N 1
ATOM 880 C CA . ASP A 1 113 ? -16.388 -2.152 2.470 1.00 92.00 113 ASP A CA 1
ATOM 881 C C . ASP A 1 113 ? -15.551 -3.158 1.659 1.00 92.00 113 ASP A C 1
ATOM 883 O O . ASP A 1 113 ? -15.634 -4.363 1.888 1.00 92.00 113 ASP A O 1
ATOM 887 N N . LEU A 1 114 ? -14.697 -2.677 0.745 1.00 92.62 114 LEU A N 1
ATOM 888 C CA . LEU A 1 114 ? -13.786 -3.531 -0.024 1.00 92.62 114 LEU A CA 1
ATOM 889 C C . LEU A 1 114 ? -12.621 -4.076 0.810 1.00 92.62 114 LEU A C 1
ATOM 891 O O . LEU A 1 114 ? -12.056 -5.108 0.459 1.00 92.62 114 LEU A O 1
ATOM 895 N N . LEU A 1 115 ? -12.245 -3.394 1.897 1.00 92.81 115 LEU A N 1
ATOM 896 C CA . LEU A 1 115 ? -11.138 -3.800 2.770 1.00 92.81 115 LEU A CA 1
ATOM 897 C C . LEU A 1 115 ? -11.597 -4.542 4.020 1.00 92.81 115 LEU A C 1
ATOM 899 O O . LEU A 1 115 ? -10.823 -5.330 4.562 1.00 92.81 115 LEU A O 1
ATOM 903 N N . THR A 1 116 ? -12.847 -4.355 4.447 1.00 90.56 116 THR A N 1
ATOM 904 C CA . THR A 1 116 ? -13.462 -5.071 5.573 1.00 90.56 116 THR A CA 1
ATOM 905 C C . THR A 1 116 ? -13.216 -6.591 5.576 1.00 90.56 116 THR A C 1
ATOM 907 O O . THR A 1 116 ? -12.800 -7.101 6.619 1.00 90.56 116 THR A O 1
ATOM 910 N N . PRO A 1 117 ? -13.387 -7.342 4.465 1.00 91.75 117 PRO A N 1
ATOM 911 C CA . PRO A 1 117 ? -13.159 -8.792 4.475 1.00 91.75 117 PRO A CA 1
ATOM 912 C C . PRO A 1 117 ? -11.683 -9.192 4.630 1.00 91.75 117 PRO A C 1
ATOM 914 O O . PRO A 1 117 ? -11.389 -10.350 4.922 1.00 91.75 117 PRO A O 1
ATOM 917 N N . TYR A 1 118 ? -10.747 -8.258 4.452 1.00 92.19 118 TYR A N 1
ATOM 918 C CA . TYR A 1 118 ? -9.309 -8.526 4.476 1.00 92.19 118 TYR A CA 1
ATOM 919 C C . TYR A 1 118 ? -8.607 -7.992 5.726 1.00 92.19 118 TYR A C 1
ATOM 921 O O . TYR A 1 118 ? -7.389 -8.128 5.833 1.00 92.19 118 TYR A O 1
ATOM 929 N N . LEU A 1 119 ? -9.344 -7.429 6.692 1.00 91.00 119 LEU A N 1
ATOM 930 C CA . LEU A 1 119 ? -8.746 -6.767 7.856 1.00 91.00 119 LEU A CA 1
ATOM 931 C C . LEU A 1 119 ? -7.826 -7.675 8.679 1.00 91.00 119 LEU A 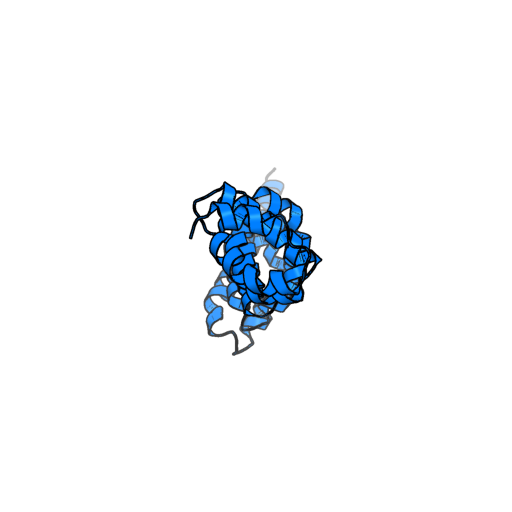C 1
ATOM 933 O O . LEU A 1 119 ? -6.784 -7.223 9.142 1.00 91.00 119 LEU A O 1
ATOM 937 N N . ALA A 1 120 ? -8.138 -8.970 8.766 1.00 90.75 120 ALA A N 1
ATOM 938 C CA . ALA A 1 120 ? -7.297 -9.946 9.460 1.00 90.75 120 ALA A CA 1
ATOM 939 C C . ALA A 1 120 ? -5.893 -10.096 8.851 1.00 90.75 120 ALA A C 1
ATOM 941 O O . ALA A 1 120 ? -4.945 -10.456 9.544 1.00 90.75 120 ALA A O 1
ATOM 942 N N . GLN A 1 121 ? -5.716 -9.773 7.566 1.00 90.88 121 GLN A N 1
ATOM 943 C CA . GLN A 1 121 ? -4.392 -9.788 6.943 1.00 90.88 121 GLN A CA 1
ATOM 944 C C . GLN A 1 121 ? -3.501 -8.649 7.456 1.00 90.88 121 GLN A C 1
ATOM 946 O O . GLN A 1 121 ? -2.279 -8.743 7.338 1.00 90.88 121 GLN A O 1
ATOM 951 N N . PHE A 1 122 ? -4.086 -7.594 8.038 1.00 91.56 122 PHE A N 1
ATOM 952 C CA . PHE A 1 122 ? -3.342 -6.459 8.577 1.00 91.56 122 PHE A CA 1
ATOM 953 C C . PHE A 1 122 ? -2.745 -6.700 9.966 1.00 91.56 122 PHE A C 1
ATOM 955 O O . PHE A 1 122 ? -1.811 -5.989 10.334 1.00 91.56 122 PHE A O 1
ATOM 962 N N . ASP A 1 123 ? -3.180 -7.728 10.700 1.00 90.19 123 ASP A N 1
ATOM 963 C CA . ASP A 1 123 ? -2.705 -8.008 12.064 1.00 90.19 123 ASP A CA 1
ATOM 964 C C . ASP A 1 123 ? -1.184 -8.203 12.141 1.00 90.19 123 ASP A C 1
ATOM 966 O O . ASP A 1 123 ? -0.512 -7.626 12.998 1.00 90.19 123 ASP A O 1
ATOM 970 N N . GLN A 1 124 ? -0.612 -8.960 11.202 1.00 89.88 124 GLN A N 1
ATOM 971 C CA . GLN A 1 124 ? 0.838 -9.180 11.143 1.00 89.88 124 GLN A CA 1
ATOM 972 C C . GLN 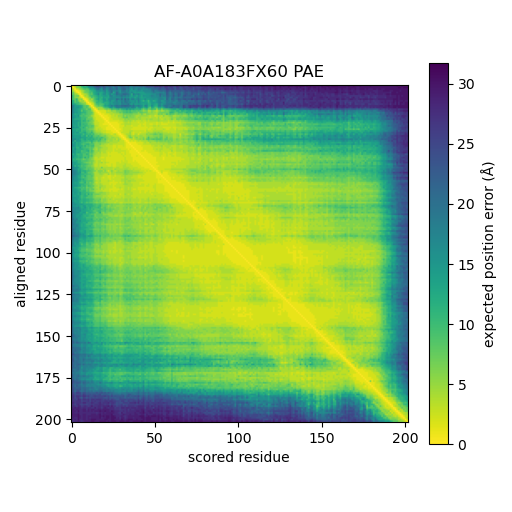A 1 124 ? 1.623 -7.888 10.861 1.00 89.88 124 GLN A C 1
ATOM 974 O O . GLN A 1 124 ? 2.749 -7.730 11.326 1.00 89.88 124 GLN A O 1
ATOM 979 N N . TYR A 1 125 ? 1.027 -6.950 10.119 1.00 91.94 125 TYR A N 1
ATOM 980 C CA . TYR A 1 125 ? 1.645 -5.668 9.785 1.00 91.94 125 TYR A CA 1
ATOM 981 C C . TYR A 1 125 ? 1.434 -4.632 10.898 1.00 91.94 125 TYR A C 1
ATOM 983 O O . TYR A 1 125 ? 2.248 -3.722 11.054 1.00 91.94 125 TYR A O 1
ATOM 991 N N . LEU A 1 126 ? 0.380 -4.778 11.705 1.00 89.38 126 LEU A N 1
ATOM 992 C CA . LEU A 1 126 ? 0.152 -3.971 12.901 1.00 89.38 126 LEU A CA 1
ATOM 993 C C . LEU A 1 1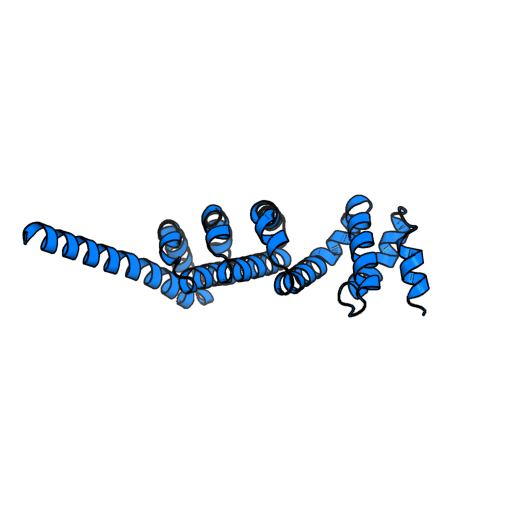26 ? 1.210 -4.257 13.975 1.00 89.38 126 LEU A C 1
ATOM 995 O O . LEU A 1 126 ? 1.692 -3.330 14.620 1.00 89.38 126 LEU A O 1
ATOM 999 N N . LEU A 1 127 ? 1.598 -5.528 14.123 1.00 89.62 127 LEU A N 1
ATOM 1000 C CA . LEU A 1 127 ? 2.626 -5.994 15.064 1.00 89.62 127 LEU A CA 1
ATOM 1001 C C . LEU A 1 127 ? 4.064 -5.822 14.551 1.00 89.62 127 LEU A C 1
ATOM 1003 O O . LEU A 1 127 ? 5.004 -6.320 15.169 1.00 89.62 127 LEU A O 1
ATOM 1007 N N . SER A 1 128 ? 4.260 -5.118 13.437 1.00 91.12 128 SER A N 1
ATOM 1008 C CA . SER A 1 128 ? 5.589 -4.797 12.923 1.00 91.12 128 SER A CA 1
ATOM 1009 C C . SER A 1 128 ? 5.870 -3.299 13.092 1.00 91.12 128 SER A C 1
ATOM 1011 O O . SER A 1 128 ? 5.098 -2.482 12.581 1.00 91.12 128 SER A O 1
ATOM 1013 N N . PRO A 1 129 ? 6.961 -2.896 13.775 1.00 88.12 129 PRO A N 1
ATOM 1014 C CA . PRO A 1 129 ? 7.250 -1.487 14.057 1.00 88.12 129 PRO A CA 1
ATOM 1015 C C . PRO A 1 129 ? 7.352 -0.611 12.805 1.00 88.12 129 PRO A C 1
ATOM 1017 O O . PRO A 1 129 ? 6.981 0.559 12.848 1.00 88.12 129 PRO A O 1
ATOM 1020 N N . SER A 1 130 ? 7.820 -1.172 11.686 1.00 90.69 130 SER A N 1
ATOM 1021 C CA . SER A 1 130 ? 7.972 -0.432 10.432 1.00 90.69 130 SER A CA 1
ATOM 1022 C C . SER A 1 130 ? 6.640 -0.136 9.746 1.00 90.69 130 SER A C 1
ATOM 1024 O O . SER A 1 130 ? 6.511 0.916 9.134 1.00 90.69 130 SER A O 1
ATOM 1026 N N . THR A 1 131 ? 5.642 -1.018 9.854 1.00 93.19 131 THR A N 1
ATOM 1027 C CA . THR A 1 131 ? 4.352 -0.890 9.149 1.00 93.19 131 THR A CA 1
ATOM 1028 C C . THR A 1 131 ? 3.184 -0.489 10.049 1.00 93.19 131 THR A C 1
ATOM 1030 O O . THR A 1 131 ? 2.134 -0.103 9.536 1.00 93.19 131 THR A O 1
ATOM 1033 N N . CYS A 1 132 ? 3.355 -0.524 11.373 1.00 92.81 132 CYS A N 1
ATOM 1034 C CA . CYS A 1 132 ? 2.300 -0.261 12.353 1.00 92.81 132 CYS A CA 1
ATOM 1035 C C . CYS A 1 132 ? 1.564 1.060 12.103 1.00 92.81 132 CYS A C 1
ATOM 1037 O O . CYS A 1 132 ? 0.340 1.079 12.001 1.00 92.81 132 CYS A O 1
ATOM 1039 N N . THR A 1 133 ? 2.304 2.157 11.930 1.00 93.38 133 THR A N 1
ATOM 1040 C CA . THR A 1 133 ? 1.724 3.483 11.673 1.00 93.38 133 THR A CA 1
ATOM 1041 C C . THR A 1 133 ? 0.855 3.487 10.416 1.00 93.38 133 THR A C 1
ATOM 1043 O O . THR A 1 133 ? -0.236 4.054 10.417 1.00 93.38 133 THR A O 1
ATOM 1046 N N . ALA A 1 134 ? 1.301 2.816 9.350 1.00 94.44 134 ALA A N 1
ATOM 1047 C CA . ALA A 1 134 ? 0.551 2.735 8.102 1.00 94.44 134 ALA A CA 1
ATOM 1048 C C . ALA A 1 134 ? -0.755 1.940 8.276 1.00 94.44 134 ALA A C 1
ATOM 1050 O O . ALA A 1 134 ? -1.798 2.378 7.798 1.00 94.44 134 ALA A O 1
ATOM 1051 N N . VAL A 1 135 ? -0.732 0.831 9.023 1.00 95.00 135 VAL A N 1
ATOM 1052 C CA . VAL A 1 135 ? -1.947 0.056 9.340 1.00 95.00 135 VAL A CA 1
ATOM 1053 C C . VAL A 1 135 ? -2.912 0.855 10.213 1.00 95.00 135 VAL A C 1
ATOM 1055 O O . VAL A 1 135 ? -4.113 0.881 9.952 1.00 95.00 135 VAL A O 1
ATOM 1058 N N . LEU A 1 136 ? -2.404 1.567 11.218 1.00 92.62 136 LEU A N 1
ATOM 1059 C CA . LEU A 1 136 ? -3.232 2.425 12.062 1.00 92.62 136 LEU A CA 1
ATOM 1060 C C . LEU A 1 136 ? -3.895 3.549 11.264 1.00 92.62 136 LEU A C 1
ATOM 1062 O O . LEU A 1 136 ? -5.041 3.889 11.548 1.00 92.62 136 LEU A O 1
ATOM 1066 N N . ASN A 1 137 ? -3.230 4.077 10.235 1.00 94.38 137 ASN A N 1
ATOM 1067 C CA . ASN A 1 137 ? -3.843 5.039 9.321 1.00 94.38 137 ASN A CA 1
ATOM 1068 C C . ASN A 1 137 ? -5.015 4.423 8.542 1.00 94.38 137 ASN A C 1
ATOM 1070 O O . ASN A 1 137 ? -6.044 5.077 8.411 1.00 94.38 137 ASN A O 1
ATOM 1074 N N . ILE A 1 138 ? -4.914 3.164 8.099 1.00 95.00 138 ILE A N 1
ATOM 1075 C CA . ILE A 1 138 ? -6.040 2.438 7.478 1.00 95.00 138 ILE A CA 1
ATOM 1076 C C . ILE A 1 138 ? -7.207 2.330 8.470 1.00 95.00 138 ILE A C 1
ATOM 1078 O O . ILE A 1 138 ? -8.351 2.614 8.122 1.00 95.00 138 ILE A O 1
ATOM 1082 N N . TYR A 1 139 ? -6.934 1.963 9.724 1.00 93.62 139 TYR A N 1
ATOM 1083 C CA . TYR A 1 139 ? -7.971 1.847 10.756 1.00 93.62 139 TYR A CA 1
ATOM 1084 C C . TYR A 1 139 ? -8.625 3.195 11.065 1.00 93.62 139 TYR A C 1
ATOM 1086 O O . TYR A 1 139 ? -9.847 3.279 11.177 1.00 93.62 139 TYR A O 1
ATOM 1094 N N . MET A 1 140 ? -7.837 4.267 11.131 1.00 92.31 140 MET A N 1
ATOM 1095 C CA . MET A 1 140 ? -8.339 5.634 11.269 1.00 92.31 140 MET A CA 1
ATOM 1096 C C . MET A 1 140 ? -9.230 6.045 10.092 1.00 92.31 140 MET A C 1
ATOM 1098 O O . MET A 1 140 ? -10.274 6.664 10.310 1.00 92.31 140 MET A O 1
ATOM 1102 N N . SER A 1 141 ? -8.869 5.670 8.864 1.00 94.00 141 SER A N 1
ATOM 1103 C CA . SER A 1 141 ? -9.705 5.866 7.678 1.00 94.00 141 SER A CA 1
ATOM 1104 C C . SER A 1 141 ? -11.039 5.125 7.780 1.00 94.00 141 SER A C 1
ATOM 1106 O O . SER A 1 141 ? -12.088 5.733 7.586 1.00 94.00 141 SER A O 1
ATOM 1108 N N . LEU A 1 142 ? -11.035 3.856 8.199 1.00 91.94 142 LEU A N 1
ATOM 1109 C CA . LEU A 1 142 ? -12.265 3.080 8.418 1.00 91.94 142 LEU A CA 1
ATOM 1110 C C . LEU A 1 142 ? -13.168 3.701 9.492 1.00 91.94 142 LEU A C 1
ATOM 1112 O O . LEU A 1 142 ? -14.384 3.770 9.313 1.00 91.94 142 LEU A O 1
ATOM 1116 N N . ILE A 1 143 ? -12.587 4.172 10.600 1.00 90.62 143 ILE A N 1
ATOM 1117 C CA . ILE A 1 143 ? -13.327 4.863 11.668 1.00 90.62 143 ILE A CA 1
ATOM 1118 C C . ILE A 1 143 ? -13.967 6.141 11.129 1.00 90.62 143 ILE A C 1
ATOM 1120 O O . ILE A 1 143 ? -15.138 6.396 11.402 1.00 90.62 143 ILE A O 1
ATOM 1124 N N . SER A 1 144 ? -13.219 6.915 10.340 1.00 91.56 144 SER A N 1
ATOM 1125 C CA . SER A 1 144 ? -13.698 8.171 9.753 1.00 91.56 144 SER A CA 1
ATOM 1126 C C . SER A 1 144 ? -14.866 7.944 8.786 1.00 91.56 144 SER A C 1
ATOM 1128 O O . SER A 1 144 ? -15.741 8.795 8.681 1.00 91.56 144 SER A O 1
ATOM 1130 N N . GLN A 1 145 ? -14.929 6.767 8.154 1.00 91.88 145 GLN A N 1
ATOM 1131 C CA . GLN A 1 145 ? -16.042 6.319 7.308 1.00 91.88 145 GLN A CA 1
ATOM 1132 C C . GLN A 1 145 ? -17.151 5.563 8.075 1.00 91.88 145 GLN A C 1
ATOM 1134 O O . GLN A 1 145 ? -18.003 4.908 7.474 1.00 91.88 145 GLN A O 1
ATOM 1139 N N . GLY A 1 146 ? -17.155 5.594 9.413 1.00 86.19 146 GLY A N 1
ATOM 1140 C CA . GLY A 1 146 ? -18.204 4.976 10.236 1.00 86.19 146 GLY A CA 1
ATOM 1141 C C . GLY A 1 146 ? -18.152 3.443 10.315 1.00 86.19 146 GLY A C 1
ATOM 1142 O O . GLY A 1 146 ? -19.112 2.806 10.750 1.00 86.19 146 GLY A O 1
ATOM 1143 N N . ARG A 1 147 ? -17.037 2.814 9.925 1.00 88.81 147 ARG A N 1
ATOM 1144 C CA . ARG A 1 147 ? -16.829 1.352 9.957 1.00 88.81 147 AR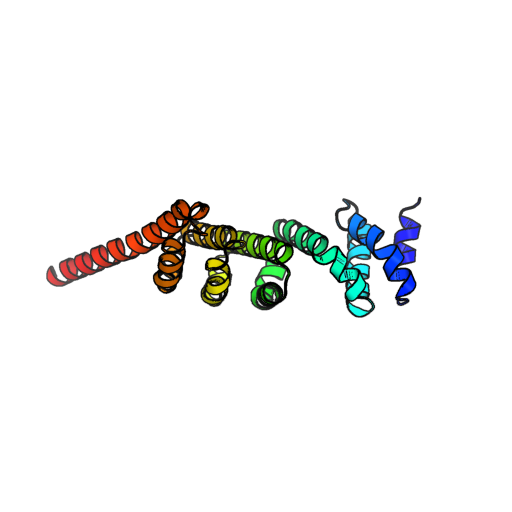G A CA 1
ATOM 1145 C C . ARG A 1 147 ? -16.038 0.879 11.177 1.00 88.81 147 ARG A C 1
ATOM 1147 O O . ARG A 1 147 ? -15.438 -0.191 11.157 1.00 88.81 147 ARG A O 1
ATOM 1154 N N . ALA A 1 148 ? -16.063 1.637 12.274 1.00 87.00 148 ALA A N 1
ATOM 1155 C CA . ALA A 1 148 ? -15.339 1.281 13.496 1.00 87.00 148 ALA A CA 1
ATOM 1156 C C . ALA A 1 148 ? -15.779 -0.076 14.097 1.00 87.00 148 ALA A C 1
ATOM 1158 O O . ALA A 1 148 ? -14.973 -0.752 14.728 1.00 87.00 148 ALA A O 1
ATOM 1159 N N . HIS A 1 149 ? -17.010 -0.537 13.838 1.00 85.88 149 HIS A N 1
ATOM 1160 C CA . HIS A 1 149 ? -17.491 -1.852 14.283 1.00 85.88 149 HIS A CA 1
ATOM 1161 C C . HIS A 1 149 ? -16.700 -3.017 13.662 1.00 85.88 149 HIS A C 1
ATOM 1163 O O . HIS A 1 149 ? -16.485 -4.031 14.323 1.00 85.88 149 HIS A O 1
ATOM 1169 N N . ALA A 1 150 ? -16.203 -2.859 12.430 1.00 87.50 150 ALA A N 1
ATOM 1170 C CA . ALA A 1 150 ? -15.384 -3.867 11.759 1.00 87.50 150 ALA A CA 1
ATOM 1171 C C . ALA A 1 150 ? -14.031 -4.083 12.456 1.00 87.50 150 ALA A C 1
ATOM 1173 O O . ALA A 1 150 ? -13.380 -5.101 12.238 1.00 87.50 150 ALA A O 1
ATOM 1174 N N . LEU A 1 151 ? -13.616 -3.140 13.312 1.00 87.06 151 LEU A N 1
ATOM 1175 C CA . LEU A 1 151 ? -12.363 -3.209 14.056 1.00 87.06 151 LEU A CA 1
ATOM 1176 C C . LEU A 1 151 ? -12.483 -3.927 15.408 1.00 87.06 151 LEU A C 1
ATOM 1178 O O . LEU A 1 151 ? -11.463 -4.222 16.030 1.00 87.06 151 LEU A O 1
ATOM 1182 N N . ALA A 1 152 ? -13.701 -4.246 15.858 1.00 84.31 152 ALA A N 1
ATOM 1183 C CA . ALA A 1 152 ? -13.942 -4.912 17.138 1.00 84.31 152 ALA A CA 1
ATOM 1184 C C . ALA A 1 152 ? -13.144 -6.219 17.345 1.00 84.31 152 ALA A C 1
ATOM 1186 O O . ALA A 1 152 ? -12.563 -6.378 18.423 1.00 84.31 152 AL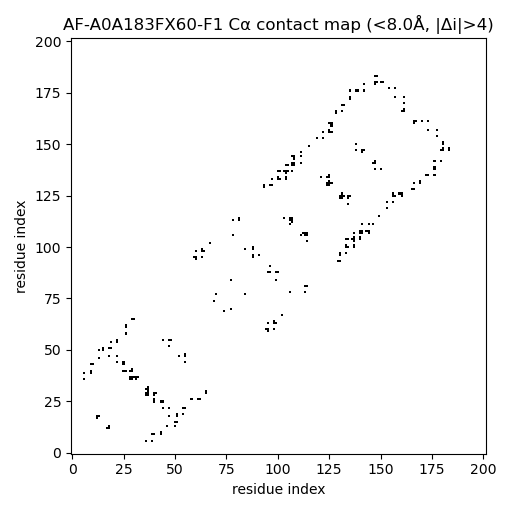A A O 1
ATOM 1187 N N . PRO A 1 153 ? -13.022 -7.122 16.348 1.00 85.69 153 PRO A N 1
ATOM 1188 C CA . PRO A 1 153 ? -12.259 -8.363 16.509 1.00 85.69 153 PRO A CA 1
ATOM 1189 C C . PRO A 1 153 ? -10.755 -8.139 16.748 1.00 85.69 153 PRO A C 1
ATOM 1191 O O . PRO A 1 153 ? -10.093 -8.967 17.374 1.00 85.69 153 PRO A O 1
ATOM 1194 N N . PHE A 1 154 ? -10.211 -7.002 16.302 1.00 86.00 154 PHE A N 1
ATOM 1195 C CA . PHE A 1 154 ? -8.772 -6.705 16.319 1.00 86.00 154 PHE A CA 1
ATOM 1196 C C . PHE A 1 154 ? -8.304 -5.989 17.594 1.00 86.00 154 PHE A C 1
ATOM 1198 O O . PHE A 1 154 ? -7.127 -5.645 17.725 1.00 86.00 154 PHE A O 1
ATOM 1205 N N . HIS A 1 155 ? -9.194 -5.793 18.575 1.00 79.88 155 HIS A N 1
ATOM 1206 C CA . HIS A 1 155 ? -8.850 -5.177 19.861 1.00 79.88 155 HIS A CA 1
ATOM 1207 C C . HIS A 1 155 ? -7.713 -5.921 20.584 1.00 79.88 155 HIS A C 1
ATOM 1209 O O . HIS A 1 155 ? -6.842 -5.295 21.188 1.00 79.88 155 HIS A O 1
ATOM 1215 N N . SER A 1 156 ? -7.677 -7.255 20.491 1.00 82.12 156 SER A N 1
ATOM 1216 C CA . SER A 1 156 ? -6.611 -8.056 21.106 1.00 82.12 156 SER A CA 1
ATOM 1217 C C . SER A 1 156 ? -5.237 -7.779 20.480 1.00 82.12 156 SER A C 1
ATOM 1219 O O . SER A 1 156 ? -4.247 -7.665 21.204 1.00 82.12 156 SER A O 1
ATOM 1221 N N . THR A 1 157 ? -5.168 -7.596 19.158 1.00 85.12 157 THR A N 1
ATOM 1222 C CA . THR A 1 157 ? -3.934 -7.236 18.445 1.00 85.12 157 THR A CA 1
ATOM 1223 C C . THR A 1 157 ? -3.479 -5.821 18.806 1.00 85.12 157 THR A C 1
ATOM 1225 O O . THR A 1 157 ? -2.301 -5.611 19.090 1.00 85.12 157 THR A O 1
ATOM 1228 N N . LEU A 1 158 ? -4.410 -4.861 18.882 1.00 83.31 158 LEU A N 1
ATOM 1229 C CA . LEU A 1 158 ? -4.123 -3.488 19.324 1.00 83.31 158 LEU A CA 1
ATOM 1230 C C . LEU A 1 158 ? -3.589 -3.455 20.763 1.00 83.31 158 LEU A C 1
ATOM 1232 O O . LEU A 1 158 ? -2.606 -2.771 21.043 1.00 83.31 158 LEU A O 1
ATOM 1236 N N . SER A 1 159 ? -4.179 -4.247 21.662 1.00 79.69 159 SER A N 1
ATOM 1237 C CA . SER A 1 159 ? -3.716 -4.370 23.048 1.00 79.69 159 SER A CA 1
ATOM 1238 C C . SER A 1 159 ? -2.294 -4.935 23.134 1.00 79.69 159 SER A C 1
ATOM 1240 O O . SER A 1 159 ? -1.468 -4.400 23.873 1.00 79.69 159 SER A O 1
ATOM 1242 N N . LYS A 1 160 ? -1.966 -5.956 22.330 1.00 84.31 160 LYS A N 1
ATOM 1243 C CA . LYS A 1 160 ? -0.597 -6.495 22.241 1.00 84.31 160 LYS A CA 1
ATOM 1244 C C . LYS A 1 160 ? 0.403 -5.445 21.757 1.00 84.31 160 LYS A C 1
ATOM 1246 O O . LYS A 1 160 ? 1.485 -5.344 22.329 1.00 84.31 160 LYS A O 1
ATOM 1251 N N . ALA A 1 161 ? 0.038 -4.641 20.756 1.00 82.50 161 ALA A N 1
ATOM 1252 C CA . ALA A 1 161 ? 0.889 -3.555 20.270 1.00 82.50 161 ALA A CA 1
ATOM 1253 C C . ALA A 1 161 ? 1.158 -2.501 21.364 1.00 82.50 161 ALA A C 1
ATOM 1255 O O . ALA A 1 161 ? 2.290 -2.047 21.502 1.00 82.50 161 ALA A O 1
ATOM 1256 N N . CYS A 1 162 ? 0.167 -2.167 22.204 1.00 78.88 162 CYS A N 1
ATOM 1257 C CA . CYS A 1 162 ? 0.348 -1.243 23.334 1.00 78.88 162 CYS A CA 1
ATOM 1258 C C . CYS A 1 162 ? 1.345 -1.728 24.393 1.00 78.88 162 CYS A C 1
ATOM 1260 O O . CYS A 1 162 ? 1.980 -0.911 25.053 1.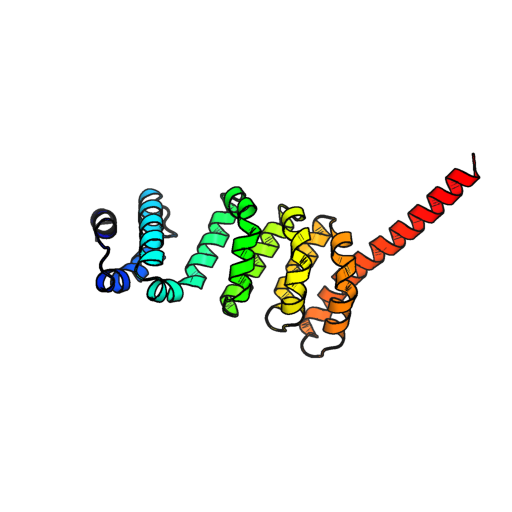00 78.88 162 CYS A O 1
ATOM 1262 N N . GLN A 1 163 ? 1.457 -3.041 24.594 1.00 81.44 163 GLN A N 1
ATOM 1263 C CA . GLN A 1 163 ? 2.329 -3.622 25.620 1.00 81.44 163 GLN A CA 1
ATOM 1264 C C . GLN A 1 163 ? 3.801 -3.663 25.193 1.00 81.44 163 GLN A C 1
ATOM 1266 O O . GLN A 1 163 ? 4.676 -3.955 26.007 1.00 81.44 163 GLN A O 1
ATOM 1271 N N . GLN A 1 164 ? 4.088 -3.390 23.921 1.00 82.94 164 GLN A N 1
ATOM 1272 C CA . GLN A 1 164 ? 5.422 -3.502 23.357 1.00 82.94 164 GLN A CA 1
ATOM 1273 C C . GLN A 1 164 ? 6.085 -2.114 23.249 1.00 82.94 164 GLN A C 1
ATOM 1275 O O . GLN A 1 164 ? 5.560 -1.228 22.573 1.00 82.94 164 GLN A O 1
ATOM 1280 N N . PRO A 1 165 ? 7.283 -1.913 23.836 1.00 79.00 165 PRO A N 1
ATOM 1281 C CA . PRO A 1 165 ? 7.943 -0.601 23.868 1.00 79.00 165 PRO A CA 1
ATOM 1282 C C . PRO A 1 165 ? 8.326 -0.078 22.474 1.00 79.00 165 PRO A C 1
ATOM 1284 O O . PRO A 1 165 ? 8.460 1.129 22.275 1.00 79.00 165 PRO A O 1
ATOM 1287 N N . ALA A 1 166 ? 8.448 -0.971 21.486 1.00 80.25 166 ALA A N 1
ATOM 1288 C CA . ALA A 1 166 ? 8.720 -0.622 20.093 1.00 80.25 166 ALA A CA 1
ATOM 1289 C C . ALA A 1 166 ? 7.611 0.228 19.437 1.00 80.25 166 ALA A C 1
ATOM 1291 O O . ALA A 1 166 ? 7.854 0.856 18.410 1.00 80.25 166 ALA A O 1
ATOM 1292 N N . PHE A 1 167 ? 6.411 0.284 20.027 1.00 81.44 167 PHE A N 1
ATOM 1293 C CA . PHE A 1 167 ? 5.248 0.987 19.474 1.00 81.44 167 PHE A CA 1
ATOM 1294 C C . PHE A 1 167 ? 4.895 2.262 20.241 1.00 81.44 167 PHE A C 1
ATOM 1296 O O . PHE A 1 167 ? 3.847 2.853 19.982 1.00 81.44 167 PHE A O 1
ATOM 1303 N N . ASN A 1 168 ? 5.774 2.739 21.132 1.00 79.19 168 ASN A N 1
ATOM 1304 C CA . ASN A 1 168 ? 5.533 3.941 21.938 1.00 79.19 168 ASN A CA 1
ATOM 1305 C C . ASN A 1 168 ? 5.147 5.170 21.095 1.00 79.19 168 ASN A C 1
ATOM 1307 O O . ASN A 1 168 ? 4.254 5.921 21.481 1.00 79.19 168 ASN A O 1
ATOM 1311 N N . GLY A 1 169 ? 5.744 5.336 19.908 1.00 82.25 169 GLY A N 1
ATOM 1312 C CA . GLY A 1 169 ? 5.402 6.423 18.978 1.00 82.25 169 GLY A CA 1
ATOM 1313 C C . GLY A 1 169 ? 3.992 6.334 18.374 1.00 82.25 169 GLY A C 1
ATOM 1314 O O . GLY A 1 169 ? 3.462 7.335 17.907 1.00 82.25 169 GLY A O 1
ATOM 1315 N N . ASN A 1 170 ? 3.362 5.158 18.413 1.00 86.50 170 ASN A N 1
ATOM 1316 C CA . ASN A 1 170 ? 2.037 4.895 17.848 1.00 86.50 170 ASN A CA 1
ATOM 1317 C C . ASN A 1 170 ? 0.928 4.802 18.910 1.00 86.50 170 ASN A C 1
ATOM 1319 O O . ASN A 1 170 ? -0.246 4.715 18.548 1.00 86.50 170 ASN A O 1
ATOM 1323 N N . LEU A 1 171 ? 1.265 4.851 20.206 1.00 82.62 171 LEU A N 1
ATOM 1324 C CA . LEU A 1 171 ? 0.315 4.644 21.307 1.00 82.62 171 LEU A CA 1
ATOM 1325 C C . LEU A 1 171 ? -0.897 5.572 21.236 1.00 82.62 171 LEU A C 1
ATOM 1327 O O . LEU A 1 171 ? -2.021 5.107 21.394 1.00 82.62 171 LEU A O 1
ATOM 1331 N N . ALA A 1 172 ? -0.694 6.860 20.951 1.00 83.38 172 ALA A N 1
ATOM 1332 C CA . ALA A 1 172 ? -1.791 7.823 20.845 1.00 83.38 172 ALA A CA 1
ATOM 1333 C C . ALA A 1 172 ? -2.831 7.397 19.793 1.00 83.38 172 ALA A C 1
ATOM 1335 O O . ALA A 1 172 ? -4.037 7.437 20.045 1.00 83.38 172 ALA A O 1
ATOM 1336 N N . THR A 1 173 ? -2.366 6.931 18.632 1.00 85.56 173 THR A N 1
ATOM 1337 C CA . THR A 1 173 ? -3.231 6.459 17.547 1.00 85.56 173 THR A CA 1
ATOM 1338 C C . THR A 1 173 ? -3.889 5.127 17.901 1.00 85.56 173 THR A C 1
ATOM 1340 O O . THR A 1 173 ? -5.084 4.967 17.662 1.00 85.56 173 THR A O 1
ATOM 1343 N N . ILE A 1 174 ? -3.159 4.200 18.534 1.00 84.06 174 ILE A N 1
ATOM 1344 C CA . ILE A 1 174 ? -3.716 2.919 18.998 1.00 84.06 174 ILE A CA 1
ATOM 1345 C C . ILE A 1 174 ? -4.849 3.159 20.005 1.00 84.06 174 ILE A C 1
ATOM 1347 O O . ILE A 1 174 ? -5.936 2.603 19.846 1.00 84.06 174 ILE A O 1
ATOM 1351 N N . TYR A 1 175 ? -4.643 4.037 20.991 1.00 82.19 175 TYR A N 1
ATOM 1352 C CA . TYR A 1 175 ? -5.681 4.403 21.955 1.00 82.19 175 TYR A CA 1
ATOM 1353 C C . TYR A 1 175 ? -6.876 5.076 21.282 1.00 82.19 175 TYR A C 1
ATOM 1355 O O . TYR A 1 175 ? -8.016 4.763 21.616 1.00 82.19 175 TYR A O 1
ATOM 1363 N N . LYS A 1 176 ? -6.652 5.952 20.296 1.00 83.19 176 LYS A N 1
ATOM 1364 C CA . LYS A 1 176 ? -7.739 6.593 19.541 1.00 83.19 176 LYS A CA 1
ATOM 1365 C C . LYS A 1 176 ? -8.601 5.571 18.793 1.00 83.19 176 LYS A C 1
ATOM 1367 O O . LYS A 1 176 ? -9.831 5.657 18.842 1.00 83.19 176 LYS A O 1
ATOM 1372 N N . VAL A 1 177 ? -7.971 4.590 18.147 1.00 84.44 177 VAL A N 1
ATOM 1373 C CA . VAL A 1 177 ? -8.663 3.475 17.483 1.00 84.44 177 VAL A CA 1
ATOM 1374 C C . VAL A 1 177 ? -9.442 2.652 18.513 1.00 84.44 177 VAL A C 1
ATOM 1376 O O . VAL A 1 177 ? -10.647 2.464 18.354 1.00 84.44 177 VAL A O 1
ATOM 1379 N N . GLY A 1 178 ? -8.793 2.238 19.606 1.00 79.88 178 GLY A N 1
ATOM 1380 C CA . GLY A 1 178 ? -9.417 1.453 20.676 1.00 79.88 178 GLY A CA 1
ATOM 1381 C C . GLY A 1 178 ? -10.622 2.147 21.321 1.00 79.88 178 GLY A C 1
ATOM 1382 O O . GLY A 1 178 ? -11.683 1.541 21.453 1.00 79.88 178 GLY A O 1
ATOM 1383 N N . CYS A 1 179 ? -10.511 3.437 21.648 1.00 81.38 179 CYS A N 1
ATOM 1384 C CA . CYS A 1 179 ? -11.611 4.229 22.205 1.00 81.38 179 CYS A CA 1
ATOM 1385 C C . CYS A 1 179 ? -12.793 4.349 21.239 1.00 81.38 179 CYS A C 1
ATOM 1387 O O . CYS A 1 179 ? -13.940 4.274 21.672 1.00 81.38 179 CYS A O 1
ATOM 1389 N N . SER A 1 180 ? -12.531 4.513 19.940 1.00 81.06 180 SER A N 1
ATOM 1390 C CA . SER A 1 180 ? -13.590 4.609 18.925 1.00 81.06 180 SER A CA 1
ATOM 1391 C C . SER A 1 180 ? -14.396 3.311 18.831 1.00 81.06 180 SER A C 1
ATOM 1393 O O . SER A 1 180 ? -15.620 3.343 18.728 1.00 81.06 180 SER A O 1
ATOM 1395 N N . VAL A 1 181 ? -13.719 2.164 18.938 1.00 80.25 181 VAL A N 1
ATOM 1396 C CA . VAL A 1 181 ? -14.364 0.846 19.008 1.00 80.25 181 VAL A CA 1
ATOM 1397 C C . VAL A 1 181 ? -15.145 0.689 20.317 1.00 80.25 181 VAL A C 1
ATOM 1399 O O . VAL A 1 181 ? -16.303 0.282 20.295 1.00 80.25 181 VAL A O 1
ATOM 1402 N N . ALA A 1 182 ? -14.558 1.056 21.459 1.00 76.81 182 ALA A N 1
ATOM 1403 C CA . ALA A 1 182 ? -15.209 0.943 22.767 1.00 76.81 182 ALA A CA 1
ATOM 1404 C C . ALA A 1 182 ? -16.468 1.822 22.891 1.00 76.81 182 ALA A C 1
ATOM 1406 O O . ALA A 1 182 ? -17.464 1.398 23.481 1.00 76.81 182 ALA A O 1
ATOM 1407 N N . LEU A 1 183 ? -16.454 3.024 22.305 1.00 77.62 183 LEU A N 1
ATOM 1408 C CA . LEU A 1 183 ? -17.620 3.908 22.251 1.00 77.62 183 LEU A CA 1
ATOM 1409 C C . LEU A 1 183 ? -18.799 3.246 21.536 1.00 77.62 183 LEU A C 1
ATOM 1411 O O . LEU A 1 183 ? -19.915 3.351 22.035 1.00 77.62 183 LEU A O 1
ATOM 1415 N N . LEU A 1 184 ? -18.559 2.514 20.443 1.00 73.12 184 LEU A N 1
ATOM 1416 C CA . LEU A 1 184 ? -19.616 1.775 19.747 1.00 73.12 184 LEU A CA 1
ATOM 1417 C C . LEU A 1 184 ? -20.240 0.680 20.611 1.00 73.12 184 LEU A C 1
ATOM 1419 O O . LEU A 1 184 ? -21.450 0.492 20.572 1.00 73.12 184 LEU A O 1
ATOM 1423 N N . PHE A 1 185 ? -19.446 -0.029 21.414 1.00 69.25 185 PHE A N 1
ATOM 1424 C CA . PHE A 1 185 ? -19.993 -1.028 22.335 1.00 69.25 185 PHE A CA 1
ATOM 1425 C C . PHE A 1 185 ? -20.830 -0.390 23.443 1.00 69.25 185 PHE A C 1
ATOM 1427 O O . PHE A 1 185 ? -21.874 -0.927 23.819 1.00 69.25 185 PHE A O 1
ATOM 1434 N N . LYS A 1 186 ? -20.407 0.772 23.951 1.00 65.69 186 LYS A N 1
ATOM 1435 C CA . LYS A 1 186 ? -21.144 1.496 24.990 1.00 65.69 186 LYS A CA 1
ATOM 1436 C C . LYS A 1 186 ? -22.453 2.075 24.456 1.00 65.69 186 LYS A C 1
ATOM 1438 O O . LYS A 1 186 ? -23.469 1.976 25.137 1.00 65.69 186 LYS A O 1
ATOM 1443 N N . THR A 1 187 ? -22.454 2.632 23.244 1.00 61.97 187 THR A N 1
ATOM 1444 C CA . THR A 1 187 ? -23.684 3.106 22.597 1.00 61.97 187 THR A CA 1
ATOM 1445 C C . THR A 1 187 ? -24.595 1.943 22.227 1.00 61.97 187 THR A C 1
ATOM 1447 O O . THR A 1 187 ? -25.773 2.013 22.541 1.00 61.97 187 THR A O 1
ATOM 1450 N N . ALA A 1 188 ? -24.078 0.849 21.662 1.00 60.22 188 ALA A N 1
ATOM 1451 C CA . ALA A 1 188 ? -24.877 -0.343 21.369 1.00 60.22 188 ALA A CA 1
ATOM 1452 C C . ALA A 1 188 ? -25.526 -0.926 22.633 1.00 60.22 188 ALA A C 1
ATOM 1454 O O . ALA A 1 188 ? -26.705 -1.262 22.612 1.00 60.22 188 ALA A O 1
ATOM 1455 N N . SER A 1 189 ? -24.788 -0.969 23.748 1.00 60.81 189 SER A N 1
ATOM 1456 C CA . SER A 1 189 ? -25.347 -1.373 25.040 1.00 60.81 189 SER A CA 1
ATOM 1457 C C . SER A 1 189 ? -26.470 -0.423 25.460 1.00 60.81 189 SER A C 1
ATOM 1459 O O . SER A 1 189 ? -27.581 -0.875 25.687 1.00 60.81 189 SER A O 1
ATOM 1461 N N . LEU A 1 190 ? -26.238 0.893 25.483 1.00 58.00 190 LEU A N 1
ATOM 1462 C CA . LEU A 1 190 ? -27.272 1.876 25.845 1.00 58.00 190 LEU A CA 1
ATOM 1463 C C . LEU A 1 190 ? -28.523 1.793 24.950 1.00 58.00 190 LEU A C 1
ATOM 1465 O O . LEU A 1 190 ? -29.629 1.929 25.457 1.00 58.00 190 LEU A O 1
ATOM 1469 N N . TRP A 1 191 ? -28.361 1.531 23.650 1.00 53.75 191 TRP A N 1
ATOM 1470 C CA . TRP A 1 191 ? -29.471 1.330 22.714 1.00 53.75 191 TRP A CA 1
ATOM 1471 C C . TRP A 1 191 ? -30.280 0.061 23.016 1.00 53.75 191 TRP A C 1
ATOM 1473 O O . TRP A 1 191 ? -31.505 0.115 22.978 1.00 53.75 191 TRP A O 1
ATOM 1483 N N . LEU A 1 192 ? -29.627 -1.056 23.354 1.00 54.84 192 LEU A N 1
ATOM 1484 C CA . LEU A 1 192 ? -30.313 -2.301 23.729 1.00 54.84 192 LEU A CA 1
ATOM 1485 C C . LEU A 1 192 ? -31.149 -2.132 25.006 1.00 54.84 192 LEU A C 1
ATOM 1487 O O . LEU A 1 192 ? -32.306 -2.534 25.026 1.00 54.84 192 LEU A O 1
ATOM 1491 N N . TRP A 1 193 ? -30.609 -1.452 26.024 1.00 50.78 193 TRP A N 1
ATOM 1492 C CA . TRP A 1 193 ? -31.356 -1.140 27.251 1.00 50.78 193 TRP A CA 1
ATOM 1493 C C . TRP A 1 193 ? -32.557 -0.212 26.999 1.00 50.78 193 TRP A C 1
ATOM 1495 O O . TRP A 1 193 ? -33.574 -0.332 27.677 1.00 50.78 193 TRP A O 1
ATOM 1505 N N . ASN A 1 194 ? -32.461 0.703 26.029 1.00 50.53 194 ASN A N 1
ATOM 1506 C CA . ASN A 1 194 ? -33.558 1.614 25.690 1.00 50.53 194 ASN A CA 1
ATOM 1507 C C . ASN A 1 194 ? -34.693 0.898 24.933 1.00 50.53 194 ASN A C 1
ATOM 1509 O O . ASN A 1 194 ? -35.860 1.181 25.173 1.00 50.53 194 ASN A O 1
ATOM 1513 N N . ILE A 1 195 ? -34.357 -0.072 24.075 1.00 55.38 195 ILE A N 1
ATOM 1514 C CA . ILE A 1 195 ? -35.339 -0.919 23.379 1.00 55.38 195 ILE A CA 1
ATOM 1515 C C . ILE A 1 195 ? -36.084 -1.833 24.366 1.00 55.38 195 ILE A C 1
ATOM 1517 O O . ILE A 1 195 ? -37.297 -1.988 24.243 1.00 55.38 195 ILE A O 1
ATOM 1521 N N . ASP A 1 196 ? -35.391 -2.401 25.361 1.00 47.00 196 ASP A N 1
ATOM 1522 C CA . ASP A 1 196 ? -36.031 -3.193 26.425 1.00 47.00 196 ASP A CA 1
ATOM 1523 C C . ASP A 1 196 ? -37.013 -2.353 27.263 1.00 47.00 196 ASP A C 1
ATOM 1525 O O . ASP A 1 196 ? -38.070 -2.845 27.654 1.00 47.00 196 ASP A O 1
ATOM 1529 N N . LEU A 1 197 ? -36.714 -1.072 27.510 1.00 51.47 197 LEU A N 1
ATOM 1530 C CA . LEU A 1 197 ? -37.627 -0.155 28.205 1.00 51.47 197 LEU A CA 1
ATOM 1531 C C . LEU A 1 197 ? -38.869 0.190 27.368 1.00 51.47 197 LEU A C 1
ATOM 1533 O O . LEU A 1 197 ? -39.972 0.220 27.915 1.00 51.47 197 LEU A O 1
ATOM 1537 N N . ASP A 1 198 ? -38.715 0.399 26.059 1.00 49.84 198 ASP A N 1
ATOM 1538 C CA . ASP A 1 198 ? -39.842 0.691 25.164 1.00 49.84 198 ASP A CA 1
ATOM 1539 C C . ASP A 1 198 ? -40.775 -0.527 24.999 1.00 49.84 198 ASP A C 1
ATOM 1541 O O . ASP A 1 198 ? -41.996 -0.365 25.026 1.00 49.84 198 ASP A O 1
ATOM 1545 N N . LEU A 1 199 ? -40.228 -1.749 24.924 1.00 49.69 199 LEU A N 1
ATOM 1546 C CA . LEU A 1 199 ? -40.988 -3.012 24.853 1.00 49.69 199 LEU A CA 1
ATOM 1547 C C . LEU A 1 199 ? -41.721 -3.376 26.151 1.00 49.69 199 LEU A C 1
ATOM 1549 O O . LEU A 1 199 ? -42.718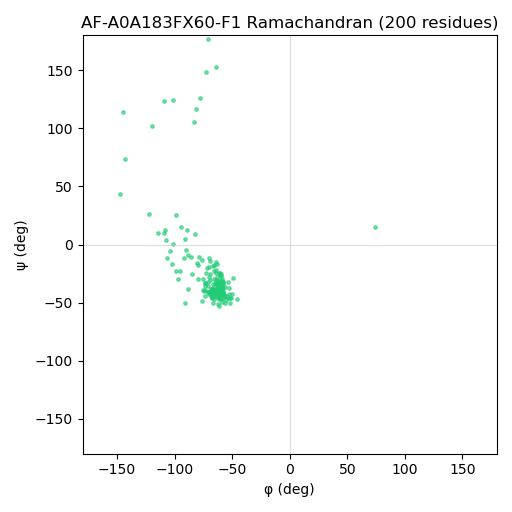 -4.090 26.099 1.00 49.69 199 LEU A O 1
ATOM 1553 N N . VAL A 1 200 ? -41.246 -2.901 27.304 1.00 53.78 200 VAL A N 1
ATOM 1554 C CA . VAL A 1 200 ? -41.904 -3.093 28.610 1.00 53.78 200 VAL A CA 1
ATOM 1555 C C . VAL A 1 200 ? -42.972 -2.016 28.878 1.00 53.78 200 VAL A C 1
ATOM 1557 O O . VAL A 1 200 ? -43.762 -2.155 29.811 1.00 53.78 200 VAL A O 1
ATOM 1560 N N . SER A 1 201 ? -43.034 -0.956 28.060 1.00 50.53 201 SER A N 1
ATOM 1561 C CA . SER A 1 201 ? -43.984 0.159 28.217 1.00 50.53 201 SER A CA 1
ATOM 1562 C C . SER A 1 201 ? -45.210 0.133 27.283 1.00 50.53 201 SER A C 1
ATOM 1564 O O . SER A 1 201 ? -46.046 1.034 27.376 1.00 50.53 201 SER A O 1
ATOM 1566 N N . SER A 1 202 ? -45.347 -0.879 26.413 1.00 44.94 202 SER A N 1
ATOM 1567 C CA . SER A 1 202 ? -46.576 -1.183 25.642 1.00 44.94 202 SER A CA 1
ATOM 1568 C C . SER A 1 202 ? -47.308 -2.391 26.209 1.00 44.94 202 SER A C 1
ATOM 1570 O O . SER A 1 202 ? -48.558 -2.376 26.160 1.00 44.94 202 SER A O 1
#

Radius of gyration: 22.71 Å; Cα contacts (8 Å, |Δi|>4): 155; chains: 1; bounding box: 66×26×61 Å